Protein AF-A0A8I0FTI0-F1 (afdb_monomer)

InterPro domains:
  IPR046748 HipA-like kinase [PF20613] (3-117)

pLDDT: mean 91.82, std 10.04, range [38.62, 98.62]

Nearest PDB structures (foldseek):
  3tpe-assembly1_A  TM=5.153E-01  e=1.742E-03  Escherichia coli
  8ts8-assembly1_A  TM=5.200E-01  e=3.937E-02  Homo sapiens
  8bfu-assembly1_A  TM=4.870E-01  e=1.276E-01  Homo sapiens
  4hvb-assembly1_A  TM=4.477E-01  e=8.475E-02  Homo sapiens
  1e7u-assembly1_A  TM=4.702E-01  e=8.053E-02  Sus scrofa

Structure (mmCIF, N/CA/C/O backbone):
data_AF-A0A8I0FTI0-F1
#
_entry.id   AF-A0A8I0FTI0-F1
#
loop_
_atom_site.group_PDB
_atom_site.id
_atom_site.type_symbol
_atom_site.label_atom_id
_atom_site.label_alt_id
_atom_site.label_comp_id
_atom_site.label_asym_id
_atom_site.label_entity_id
_atom_site.label_seq_id
_atom_site.pdbx_PDB_ins_code
_atom_site.Cartn_x
_atom_site.Cartn_y
_atom_site.Cartn_z
_atom_site.occupancy
_atom_site.B_iso_or_equiv
_atom_site.auth_seq_id
_atom_site.auth_comp_id
_atom_site.auth_asym_id
_atom_site.auth_atom_id
_atom_site.pdbx_PDB_model_num
ATOM 1 N N . MET A 1 1 ? -1.930 -21.850 5.559 1.00 73.94 1 MET A N 1
ATOM 2 C CA . MET A 1 1 ? -2.671 -20.613 5.880 1.00 73.94 1 MET A CA 1
ATOM 3 C C . MET A 1 1 ? -1.830 -19.846 6.872 1.00 73.94 1 MET A C 1
ATOM 5 O O . MET A 1 1 ? -1.489 -20.417 7.904 1.00 73.94 1 MET A O 1
ATOM 9 N N . LEU A 1 2 ? -1.512 -18.589 6.575 1.00 79.81 2 LEU A N 1
ATOM 10 C CA . LEU A 1 2 ? -0.712 -17.756 7.469 1.00 79.81 2 LEU A CA 1
ATOM 11 C C . LEU A 1 2 ? -1.629 -17.032 8.454 1.00 79.81 2 LEU A C 1
ATOM 13 O O . LEU A 1 2 ? -2.720 -16.589 8.090 1.00 79.81 2 LEU A O 1
ATOM 17 N N . VAL A 1 3 ? -1.197 -16.947 9.711 1.00 83.31 3 VAL A N 1
ATOM 18 C CA . VAL A 1 3 ? -1.968 -16.336 10.796 1.00 83.31 3 VAL A CA 1
ATOM 19 C C . VAL A 1 3 ? -1.081 -15.359 11.553 1.00 83.31 3 VAL A C 1
ATOM 21 O O . VAL A 1 3 ? -0.101 -15.775 12.166 1.00 83.31 3 VAL A O 1
ATOM 24 N N . LYS A 1 4 ? -1.464 -14.082 11.562 1.00 82.50 4 LYS A N 1
ATOM 25 C CA . LYS A 1 4 ? -0.879 -13.047 12.424 1.00 82.50 4 LYS A CA 1
ATOM 26 C C . LYS A 1 4 ? -1.842 -12.748 13.565 1.00 82.50 4 LYS A C 1
ATOM 28 O O . LYS A 1 4 ? -3.050 -12.686 13.336 1.00 82.50 4 LYS A O 1
ATOM 33 N N . ARG A 1 5 ? -1.344 -12.570 14.786 1.00 82.69 5 ARG A N 1
ATOM 34 C CA . ARG A 1 5 ? -2.169 -12.271 15.968 1.00 82.69 5 ARG A CA 1
ATOM 35 C C . ARG A 1 5 ? -1.862 -10.855 16.468 1.00 82.69 5 ARG A C 1
ATOM 37 O O . ARG A 1 5 ? -0.778 -10.337 16.251 1.00 82.69 5 ARG A O 1
ATOM 44 N N . ASP A 1 6 ? -2.813 -10.256 17.178 1.00 69.62 6 ASP A N 1
ATOM 45 C CA . ASP A 1 6 ? -2.729 -8.883 17.710 1.00 69.62 6 ASP A CA 1
ATOM 46 C C . ASP A 1 6 ? -1.661 -8.597 18.803 1.00 69.62 6 ASP A C 1
ATOM 48 O O . ASP A 1 6 ? -1.382 -7.417 19.011 1.00 69.62 6 ASP A O 1
ATOM 52 N N . PRO A 1 7 ? -1.050 -9.557 19.552 1.00 59.88 7 PRO A N 1
ATOM 53 C CA . PRO A 1 7 ? -0.164 -9.177 20.656 1.00 59.88 7 PRO A CA 1
ATOM 54 C C . PRO A 1 7 ? 1.167 -8.564 20.187 1.00 59.88 7 PRO A C 1
ATOM 56 O O . PRO A 1 7 ? 1.923 -8.087 21.029 1.00 59.88 7 PRO A O 1
ATOM 59 N N . ASP A 1 8 ? 1.419 -8.528 18.875 1.00 57.22 8 ASP A N 1
ATOM 60 C CA . ASP A 1 8 ? 2.671 -8.057 18.285 1.00 57.22 8 ASP A CA 1
ATOM 61 C C . ASP A 1 8 ? 2.612 -6.573 17.849 1.00 57.22 8 ASP A C 1
ATOM 63 O O . ASP A 1 8 ? 3.644 -5.904 17.814 1.00 57.22 8 ASP A O 1
ATOM 67 N N . SER A 1 9 ? 1.420 -6.014 17.570 1.00 63.62 9 SER A N 1
ATOM 68 C CA . SER A 1 9 ? 1.223 -4.595 17.209 1.00 63.62 9 SER A CA 1
ATOM 69 C C . SER A 1 9 ? -0.260 -4.233 17.053 1.00 63.62 9 SER A C 1
ATOM 71 O O . SER A 1 9 ? -0.977 -4.822 16.244 1.00 63.62 9 SER A O 1
ATOM 73 N N . ALA A 1 10 ? -0.698 -3.180 17.752 1.00 70.56 10 ALA A N 1
ATOM 74 C CA . ALA A 1 10 ? -2.101 -2.756 17.812 1.00 70.56 10 ALA A CA 1
ATOM 75 C C . ALA A 1 10 ? -2.708 -2.313 16.464 1.00 70.56 10 ALA A C 1
ATOM 77 O O . ALA A 1 10 ? -3.932 -2.189 16.368 1.00 70.56 10 ALA A O 1
ATOM 78 N N . CYS A 1 11 ? -1.884 -2.045 15.442 1.00 87.00 11 CYS A N 1
ATOM 79 C CA . CYS A 1 11 ? -2.359 -1.607 14.127 1.00 87.00 11 CYS A CA 1
ATOM 80 C C . CYS A 1 11 ? -2.084 -2.604 12.992 1.00 87.00 11 CYS A C 1
ATOM 82 O O . CYS A 1 11 ? -2.580 -2.401 11.886 1.00 87.00 11 CYS A O 1
ATOM 84 N N . THR A 1 12 ? -1.384 -3.715 13.241 1.00 90.38 12 THR A N 1
ATOM 85 C CA . THR A 1 12 ? -1.035 -4.667 12.172 1.00 90.38 12 THR A CA 1
ATOM 86 C C . THR A 1 12 ? -2.274 -5.213 11.468 1.00 90.38 12 THR A C 1
ATOM 88 O O . THR A 1 12 ? -2.370 -5.159 10.247 1.00 90.38 12 THR A O 1
ATOM 91 N N . ILE A 1 13 ? -3.281 -5.666 12.220 1.00 93.06 13 ILE A N 1
ATOM 92 C CA . ILE A 1 13 ? -4.475 -6.291 11.628 1.00 93.06 13 ILE A CA 1
ATOM 93 C C . ILE A 1 13 ? -5.299 -5.286 10.814 1.00 93.06 13 ILE A C 1
ATOM 95 O O . ILE A 1 13 ? -5.829 -5.634 9.761 1.00 93.06 13 ILE A O 1
ATOM 99 N N . VAL A 1 14 ? -5.424 -4.042 11.283 1.00 94.44 14 VAL A N 1
ATOM 100 C CA . VAL A 1 14 ? -6.162 -2.998 10.554 1.00 94.44 14 VAL A CA 1
ATOM 101 C C . VAL A 1 14 ? -5.411 -2.562 9.296 1.00 94.44 14 VAL A C 1
ATOM 103 O O . VAL A 1 14 ? -6.053 -2.391 8.259 1.00 94.44 14 VAL A O 1
ATOM 106 N N . ASN A 1 15 ? -4.080 -2.464 9.354 1.00 95.31 15 ASN A N 1
ATOM 107 C CA . ASN A 1 15 ? -3.245 -2.141 8.199 1.00 95.31 15 ASN A CA 1
ATOM 108 C C . ASN A 1 15 ? -3.354 -3.231 7.125 1.00 95.31 15 ASN A C 1
ATOM 110 O O . ASN A 1 15 ? -3.694 -2.921 5.983 1.00 95.31 15 ASN A O 1
ATOM 114 N N . GLU A 1 16 ? -3.176 -4.501 7.505 1.00 95.50 16 GLU A N 1
ATOM 115 C CA . GLU A 1 16 ? -3.331 -5.656 6.609 1.00 95.50 16 GLU A CA 1
ATOM 116 C C . GLU A 1 16 ? -4.718 -5.693 5.973 1.00 95.50 16 GLU A C 1
ATOM 118 O O . GLU A 1 16 ? -4.860 -5.811 4.756 1.00 95.50 16 GLU A O 1
ATOM 123 N N . PHE A 1 17 ? -5.758 -5.522 6.792 1.00 96.56 17 PHE A N 1
ATOM 124 C CA . PHE A 1 17 ? -7.134 -5.572 6.328 1.00 96.56 17 PHE A CA 1
ATOM 125 C C . PHE A 1 17 ? -7.439 -4.476 5.302 1.00 96.56 17 PHE A C 1
ATOM 127 O O . PHE A 1 17 ? -7.952 -4.768 4.220 1.00 96.56 17 PHE A O 1
ATOM 134 N N . ILE A 1 18 ? -7.126 -3.215 5.621 1.00 97.62 18 ILE A N 1
ATOM 135 C CA . ILE A 1 18 ? -7.412 -2.084 4.730 1.00 97.62 18 ILE A CA 1
ATOM 136 C C . ILE A 1 18 ? -6.575 -2.202 3.455 1.00 97.62 18 ILE A C 1
ATOM 138 O O . ILE A 1 18 ? -7.128 -2.114 2.358 1.00 97.62 18 ILE A O 1
ATOM 142 N N . CYS A 1 19 ? -5.270 -2.454 3.576 1.00 97.69 19 CYS A N 1
ATOM 143 C CA . CYS A 1 19 ? -4.380 -2.523 2.421 1.00 97.69 19 CYS A CA 1
ATOM 144 C C . CYS A 1 19 ? -4.742 -3.682 1.492 1.00 97.69 19 CYS A C 1
ATOM 146 O O . CYS A 1 19 ? -4.817 -3.471 0.285 1.00 97.69 19 CYS A O 1
ATOM 148 N N . ALA A 1 20 ? -5.081 -4.861 2.021 1.00 97.75 20 ALA A N 1
ATOM 149 C CA . ALA A 1 20 ? -5.521 -5.980 1.192 1.00 97.75 20 ALA A CA 1
ATOM 150 C C . ALA A 1 20 ? -6.786 -5.639 0.385 1.00 97.75 20 ALA A C 1
ATOM 152 O O . ALA A 1 20 ? -6.859 -5.935 -0.807 1.00 97.75 20 ALA A O 1
ATOM 153 N N . ARG A 1 21 ? -7.784 -4.980 0.996 1.00 98.31 21 ARG A N 1
ATOM 154 C CA . ARG A 1 21 ? -9.016 -4.575 0.290 1.00 98.31 21 ARG A CA 1
ATOM 155 C C . ARG A 1 21 ? -8.738 -3.542 -0.802 1.00 98.31 21 ARG A C 1
ATOM 157 O O . ARG A 1 21 ? -9.282 -3.665 -1.899 1.00 98.31 21 ARG A O 1
ATOM 164 N N . LEU A 1 22 ? -7.885 -2.556 -0.526 1.00 98.50 22 LEU A N 1
ATOM 165 C CA . LEU A 1 22 ? -7.524 -1.519 -1.497 1.00 98.50 22 LEU A CA 1
ATOM 166 C C . LEU A 1 22 ? -6.671 -2.071 -2.645 1.00 98.50 22 LEU A C 1
ATOM 168 O O . LEU A 1 22 ? -6.940 -1.751 -3.800 1.00 98.50 22 LEU A O 1
ATOM 172 N N . ALA A 1 23 ? -5.693 -2.928 -2.348 1.00 98.31 23 ALA A N 1
ATOM 173 C CA . ALA A 1 23 ? -4.861 -3.591 -3.348 1.00 98.31 23 ALA A CA 1
ATOM 174 C C . ALA A 1 23 ? -5.713 -4.439 -4.304 1.00 98.31 23 ALA A C 1
ATOM 176 O O . ALA A 1 23 ? -5.641 -4.249 -5.518 1.00 98.31 23 ALA A O 1
ATOM 177 N N . ILE A 1 24 ? -6.607 -5.280 -3.765 1.00 97.69 24 ILE A N 1
ATOM 178 C CA . ILE A 1 24 ? -7.563 -6.062 -4.566 1.00 97.69 24 ILE A CA 1
ATOM 179 C C . ILE A 1 24 ? -8.441 -5.139 -5.418 1.00 97.69 24 ILE A C 1
ATOM 181 O O . ILE A 1 24 ? -8.625 -5.390 -6.608 1.00 97.69 24 ILE A O 1
ATOM 185 N N . GLY A 1 25 ? -8.957 -4.052 -4.837 1.00 97.31 25 GLY A N 1
ATOM 186 C CA . GLY A 1 25 ? -9.783 -3.074 -5.548 1.00 97.31 25 GLY A CA 1
ATOM 187 C C . GLY A 1 25 ? -9.065 -2.373 -6.708 1.00 97.31 25 GLY A C 1
ATOM 188 O O . GLY A 1 25 ? -9.694 -2.043 -7.713 1.00 97.31 25 GLY A O 1
ATOM 189 N N . LEU A 1 26 ? -7.747 -2.198 -6.603 1.00 97.81 26 LEU A N 1
ATOM 190 C CA . LEU A 1 26 ? -6.887 -1.672 -7.665 1.00 97.81 26 LEU A CA 1
ATOM 191 C C . LEU A 1 26 ? -6.421 -2.737 -8.674 1.00 97.81 26 LEU A C 1
ATOM 193 O O . LEU A 1 26 ? -5.810 -2.390 -9.689 1.00 97.81 26 LEU A O 1
ATOM 197 N N . GLY A 1 27 ? -6.697 -4.016 -8.407 1.00 97.44 27 GLY A N 1
ATOM 198 C CA . GLY A 1 27 ? -6.220 -5.148 -9.198 1.00 97.44 27 GLY A CA 1
ATOM 199 C C . GLY A 1 27 ? -4.746 -5.490 -8.968 1.00 97.44 27 GLY A C 1
ATOM 200 O O . GLY A 1 27 ? -4.134 -6.098 -9.842 1.00 97.44 27 GLY A O 1
ATOM 201 N N . LEU A 1 28 ? -4.161 -5.076 -7.839 1.00 98.12 28 LEU A N 1
ATOM 202 C CA . LEU A 1 28 ? -2.806 -5.461 -7.446 1.00 98.12 28 LEU A CA 1
ATOM 203 C C . LEU A 1 28 ? -2.825 -6.877 -6.842 1.00 98.12 28 LEU A C 1
ATOM 205 O O . LEU A 1 28 ? -3.636 -7.122 -5.941 1.00 98.12 28 LEU A O 1
ATOM 209 N N . PRO A 1 29 ? -1.954 -7.807 -7.283 1.00 97.06 29 PRO A N 1
ATOM 210 C CA . PRO A 1 29 ? -1.908 -9.147 -6.711 1.00 97.06 29 PRO A CA 1
ATOM 211 C C . PRO A 1 29 ? -1.457 -9.126 -5.244 1.00 97.06 29 PRO A C 1
ATOM 213 O O . PRO A 1 29 ? -0.322 -8.775 -4.918 1.00 97.06 29 PRO A O 1
ATOM 216 N N . VAL A 1 30 ? -2.364 -9.532 -4.357 1.00 97.31 30 VAL A N 1
ATOM 217 C CA . VAL A 1 30 ? -2.120 -9.764 -2.928 1.00 97.31 30 VAL A CA 1
ATOM 218 C C . VAL A 1 30 ? -2.881 -11.018 -2.499 1.00 97.31 30 VAL A C 1
ATOM 220 O O . VAL A 1 30 ? -3.978 -11.267 -3.016 1.00 97.31 30 VAL A O 1
ATOM 223 N N . PRO A 1 31 ? -2.352 -11.841 -1.578 1.00 95.06 31 PRO A N 1
ATOM 224 C CA . PRO A 1 31 ? -3.088 -12.995 -1.094 1.00 95.06 31 PRO A CA 1
ATOM 225 C C . PRO A 1 31 ? -4.396 -12.568 -0.436 1.00 95.06 31 PRO A C 1
ATOM 227 O O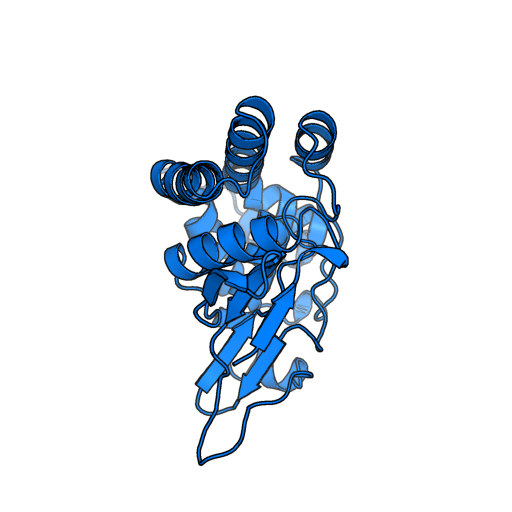 . PRO A 1 31 ? -4.450 -11.606 0.333 1.00 95.06 31 PRO A O 1
ATOM 230 N N . MET A 1 32 ? -5.464 -13.312 -0.716 1.00 93.44 32 MET A N 1
ATOM 231 C CA . MET A 1 32 ? -6.733 -13.082 -0.039 1.00 93.44 32 MET A CA 1
ATOM 232 C C . MET A 1 32 ? -6.570 -13.339 1.455 1.00 93.44 32 MET A C 1
ATOM 234 O O . MET A 1 32 ? -6.003 -14.352 1.862 1.00 93.44 32 MET A O 1
ATOM 238 N N . GLY A 1 33 ? -7.121 -12.447 2.265 1.00 95.12 33 GLY A N 1
ATOM 239 C CA . GLY A 1 33 ? -7.164 -12.621 3.705 1.00 95.12 33 GLY A CA 1
ATOM 240 C C . GLY A 1 33 ? -8.338 -11.905 4.347 1.00 95.12 33 GLY A C 1
ATOM 241 O O . GLY A 1 33 ? -9.024 -11.077 3.724 1.00 95.12 33 GLY A O 1
ATOM 242 N N . ASP A 1 34 ? -8.588 -12.264 5.600 1.00 96.75 34 ASP A N 1
ATOM 243 C CA . ASP A 1 34 ? -9.610 -11.642 6.421 1.00 96.75 34 ASP A CA 1
ATOM 244 C C . ASP A 1 34 ? -9.194 -11.543 7.895 1.00 96.75 34 ASP A C 1
ATOM 246 O O . ASP A 1 34 ? -8.336 -12.281 8.383 1.00 96.75 34 ASP A O 1
ATOM 250 N N . ALA A 1 35 ? -9.821 -10.606 8.603 1.00 95.12 35 ALA A N 1
ATOM 251 C CA . ALA A 1 35 ? -9.635 -10.392 10.029 1.00 95.12 35 ALA A CA 1
ATOM 252 C C . ALA A 1 35 ? -10.773 -11.038 10.831 1.00 95.12 35 ALA A C 1
ATOM 254 O O . ALA A 1 35 ? -11.953 -10.908 10.486 1.00 95.12 35 ALA A O 1
ATOM 255 N N . GLY A 1 36 ? -10.422 -11.687 11.940 1.00 92.00 36 GLY A N 1
ATOM 256 C CA . GLY A 1 36 ? -11.364 -12.363 12.827 1.00 92.00 36 GLY A CA 1
ATOM 257 C C . GLY A 1 36 ? -10.819 -12.559 14.239 1.00 92.00 36 GLY A C 1
ATOM 258 O O . GLY A 1 36 ? -9.850 -11.920 14.642 1.00 92.00 36 GLY A O 1
ATOM 259 N N . MET A 1 37 ? -11.462 -13.448 14.996 1.00 91.62 37 MET A N 1
ATOM 260 C CA . MET A 1 37 ? -11.021 -13.853 16.332 1.00 91.62 37 MET A CA 1
ATOM 261 C C . MET A 1 37 ? -10.491 -15.287 16.285 1.00 91.62 37 MET A C 1
ATOM 263 O O . MET A 1 37 ? -11.186 -16.180 15.804 1.00 91.62 37 MET A O 1
ATOM 267 N N . LEU A 1 38 ? -9.299 -15.511 16.832 1.00 89.25 38 LEU A N 1
ATOM 268 C CA . LEU A 1 38 ? -8.698 -16.826 17.036 1.00 89.25 38 LEU A CA 1
ATOM 269 C C . LEU A 1 38 ? -8.214 -16.916 18.485 1.00 89.25 38 LEU A C 1
ATOM 271 O O . LEU A 1 38 ? -7.454 -16.065 18.935 1.00 89.25 38 LEU A O 1
ATOM 275 N N . ASP A 1 39 ? -8.679 -17.919 19.229 1.00 91.19 39 ASP A N 1
ATOM 276 C CA . ASP A 1 39 ? -8.343 -18.108 20.650 1.00 91.19 39 ASP A CA 1
ATOM 277 C C . ASP A 1 39 ? -8.591 -16.854 21.520 1.00 91.19 39 ASP A C 1
ATOM 279 O O . ASP A 1 39 ? -7.818 -16.538 22.420 1.00 91.19 39 ASP A O 1
ATOM 283 N N . ASN A 1 40 ? -9.680 -16.122 21.248 1.00 88.62 40 ASN A N 1
ATOM 284 C CA . ASN A 1 40 ? -10.036 -14.840 21.886 1.00 88.62 40 ASN A CA 1
ATOM 285 C C . ASN A 1 40 ? -9.064 -13.675 21.627 1.00 88.62 40 ASN A C 1
ATOM 287 O O . ASN A 1 40 ? -9.183 -12.630 22.265 1.00 88.62 40 ASN A O 1
ATOM 291 N N . VAL A 1 41 ? -8.163 -13.808 20.657 1.00 89.19 41 VAL A N 1
ATOM 292 C CA . VAL A 1 41 ? -7.281 -12.735 20.189 1.00 89.19 41 VAL A CA 1
ATOM 293 C C . VAL A 1 41 ? -7.680 -12.358 18.767 1.00 89.19 41 VAL A C 1
A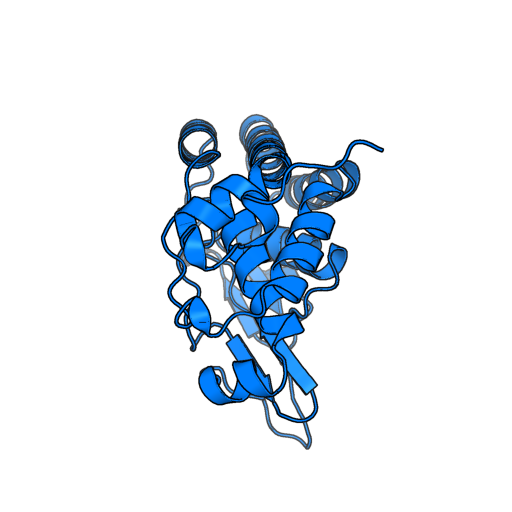TOM 295 O O . VAL A 1 41 ? -8.115 -13.215 17.995 1.00 89.19 41 VAL A O 1
ATOM 298 N N . ARG A 1 42 ? -7.575 -11.076 18.400 1.00 90.12 42 ARG A N 1
ATOM 299 C CA . ARG A 1 42 ? -7.777 -10.697 16.999 1.00 90.12 42 ARG A CA 1
ATOM 300 C C . ARG A 1 42 ? -6.667 -11.316 16.159 1.00 90.12 42 ARG A C 1
ATOM 302 O O . ARG A 1 42 ? -5.512 -11.370 16.582 1.00 90.12 42 ARG A O 1
ATOM 309 N N . ALA A 1 43 ? -7.023 -11.783 14.976 1.00 92.81 43 ALA A N 1
ATOM 310 C CA . ALA A 1 43 ? -6.071 -12.353 14.047 1.00 92.81 43 ALA A CA 1
ATOM 311 C C . ALA A 1 43 ? -6.370 -11.912 12.619 1.00 92.81 43 ALA A C 1
ATOM 313 O O . ALA A 1 43 ? -7.532 -11.774 12.230 1.00 92.81 43 ALA A O 1
ATOM 314 N N . TRP A 1 44 ? -5.305 -11.734 11.848 1.00 94.12 44 TRP A N 1
ATOM 315 C CA . TRP A 1 44 ? -5.347 -11.704 10.396 1.00 94.12 44 TRP A CA 1
ATOM 316 C C . TRP A 1 44 ? -5.018 -13.096 9.873 1.00 94.12 44 TRP A C 1
ATOM 318 O O . TRP A 1 44 ? -4.064 -13.732 10.325 1.00 94.12 44 TRP A O 1
ATOM 328 N N . VAL A 1 45 ? -5.821 -13.570 8.930 1.00 94.06 45 VAL A N 1
ATOM 329 C CA . VAL A 1 45 ? -5.665 -14.873 8.299 1.00 94.06 45 VAL A CA 1
ATOM 330 C C . VAL A 1 45 ? -5.564 -14.665 6.800 1.00 94.06 45 VAL A C 1
ATOM 332 O O . VAL A 1 45 ? -6.465 -14.071 6.213 1.00 94.06 45 VAL A O 1
ATOM 335 N N . SER A 1 46 ? -4.513 -15.182 6.170 1.00 94.50 46 SER A N 1
ATOM 336 C CA . SER A 1 46 ? -4.334 -15.104 4.720 1.00 94.50 46 SER A CA 1
ATOM 337 C C . SER A 1 46 ? -4.120 -16.469 4.070 1.00 94.50 46 SER A C 1
ATOM 339 O O . SER A 1 46 ? -3.626 -17.435 4.669 1.00 94.50 46 SER A O 1
ATOM 341 N N . ALA A 1 47 ? -4.535 -16.546 2.808 1.00 93.12 47 ALA A N 1
ATOM 342 C CA . ALA A 1 47 ? -4.239 -17.657 1.926 1.00 93.12 47 ALA A CA 1
ATOM 343 C C . ALA A 1 47 ? -2.728 -17.743 1.676 1.00 93.12 47 ALA A C 1
ATOM 345 O O . ALA A 1 47 ? -2.055 -16.732 1.490 1.00 93.12 47 ALA A O 1
ATOM 346 N N . GLU A 1 48 ? -2.212 -18.967 1.637 1.00 92.00 48 GLU A N 1
ATOM 347 C CA . GLU A 1 48 ? -0.875 -19.231 1.106 1.00 92.00 48 GLU A CA 1
ATOM 348 C C . GLU A 1 48 ? -0.965 -19.399 -0.405 1.00 92.00 48 GLU A C 1
ATOM 350 O O . GLU A 1 48 ? -1.927 -19.979 -0.915 1.00 92.00 48 GLU A O 1
ATOM 355 N N . ILE A 1 49 ? 0.054 -18.921 -1.113 1.00 90.69 49 ILE A N 1
ATOM 356 C CA . ILE A 1 49 ? 0.187 -19.164 -2.545 1.00 90.69 49 ILE A CA 1
ATOM 357 C C . ILE A 1 49 ? 1.071 -20.397 -2.726 1.00 90.69 49 ILE A C 1
ATOM 359 O O . ILE A 1 49 ? 2.197 -20.449 -2.231 1.00 90.69 49 ILE A O 1
ATOM 363 N N . ALA A 1 50 ? 0.548 -21.403 -3.422 1.00 91.88 50 ALA A N 1
ATOM 364 C CA . ALA A 1 50 ? 1.236 -22.660 -3.671 1.00 91.88 50 ALA A CA 1
ATOM 365 C C . ALA A 1 50 ? 1.031 -23.119 -5.119 1.00 91.88 50 ALA A C 1
ATOM 367 O O . ALA A 1 50 ? -0.019 -22.867 -5.715 1.00 91.88 50 ALA A O 1
ATOM 368 N N . LEU A 1 51 ? 2.021 -23.823 -5.663 1.00 90.50 51 LEU A N 1
ATOM 369 C CA . LEU A 1 51 ? 1.972 -24.468 -6.974 1.00 90.50 51 LEU A CA 1
ATOM 370 C C . LEU A 1 51 ? 2.609 -25.851 -6.888 1.00 90.50 51 LEU A C 1
ATOM 372 O O . LEU A 1 51 ? 3.618 -26.024 -6.211 1.00 90.50 51 LEU A O 1
ATOM 376 N N . ASP A 1 52 ? 2.007 -26.838 -7.552 1.00 90.06 52 ASP A N 1
ATOM 377 C CA . ASP A 1 52 ? 2.520 -28.215 -7.626 1.00 90.06 52 ASP A CA 1
ATOM 378 C C . ASP A 1 52 ? 2.836 -28.846 -6.255 1.00 90.06 52 ASP A C 1
ATOM 380 O O . ASP A 1 52 ? 3.742 -29.662 -6.101 1.00 90.06 52 ASP A O 1
ATOM 384 N N . GLY A 1 53 ? 2.062 -28.465 -5.232 1.00 85.94 53 GLY A N 1
ATOM 385 C CA . GLY A 1 53 ? 2.221 -28.946 -3.858 1.00 85.94 53 GLY A CA 1
ATOM 386 C C . GLY A 1 53 ? 3.302 -28.230 -3.038 1.00 85.94 53 GLY A C 1
ATOM 387 O O . GLY A 1 53 ? 3.465 -28.563 -1.867 1.00 85.94 53 GLY A O 1
ATOM 388 N N . GLY A 1 54 ? 4.006 -27.246 -3.608 1.00 88.81 54 GLY A N 1
ATOM 389 C CA . GLY A 1 54 ? 4.973 -26.399 -2.909 1.00 88.81 54 GLY A CA 1
ATOM 390 C C . GLY A 1 54 ? 4.417 -25.007 -2.608 1.00 88.81 54 GLY A C 1
ATOM 391 O O . GLY A 1 54 ? 3.836 -24.366 -3.482 1.00 88.81 54 GLY A O 1
ATOM 392 N N . VAL A 1 55 ? 4.611 -24.526 -1.378 1.00 89.69 55 VAL A N 1
ATOM 393 C CA . VAL A 1 55 ? 4.349 -23.123 -1.016 1.00 89.69 55 VAL A CA 1
ATOM 394 C C . VAL A 1 55 ? 5.438 -22.256 -1.639 1.00 89.69 55 VAL A C 1
ATOM 396 O O . VAL A 1 55 ? 6.619 -22.595 -1.552 1.00 89.69 55 VAL A O 1
ATOM 399 N N . ILE A 1 56 ? 5.049 -21.152 -2.272 1.00 88.75 56 ILE A N 1
ATOM 400 C CA . ILE A 1 56 ? 6.01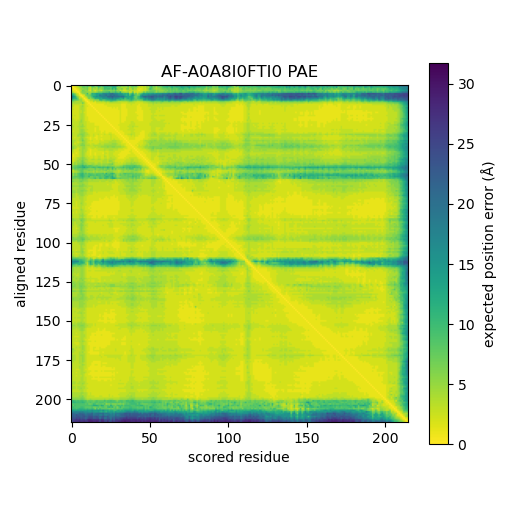3 -20.176 -2.781 1.00 88.75 56 ILE A CA 1
ATOM 401 C C . ILE A 1 56 ? 6.621 -19.466 -1.572 1.00 88.75 56 ILE A C 1
ATOM 403 O O . ILE A 1 56 ? 5.866 -18.890 -0.782 1.00 88.75 56 ILE A O 1
ATOM 407 N N . PRO A 1 57 ? 7.949 -19.526 -1.388 1.00 85.69 57 PRO A N 1
ATOM 408 C CA . PRO A 1 57 ? 8.570 -18.904 -0.238 1.00 85.69 57 PRO A CA 1
ATOM 409 C C . PRO A 1 57 ? 8.524 -17.370 -0.365 1.00 85.69 57 PRO A C 1
ATOM 411 O O . PRO A 1 57 ? 8.533 -16.849 -1.487 1.00 85.69 57 PRO A O 1
ATOM 414 N N . PRO A 1 58 ? 8.490 -16.649 0.769 1.00 79.12 58 PRO A N 1
ATOM 415 C CA . PRO A 1 58 ? 8.977 -15.269 0.801 1.00 79.12 58 PRO A CA 1
ATOM 416 C C . PRO A 1 58 ? 10.460 -15.235 0.400 1.00 79.12 58 PRO A C 1
ATOM 418 O O . PRO A 1 58 ? 11.102 -16.285 0.437 1.00 79.12 58 PRO A O 1
ATOM 421 N N . ASP A 1 59 ? 10.990 -14.057 0.055 1.00 82.50 59 ASP A N 1
ATOM 422 C CA . ASP A 1 59 ? 12.344 -13.847 -0.502 1.00 82.50 59 ASP A CA 1
ATOM 423 C C . ASP A 1 59 ? 12.394 -14.008 -2.033 1.00 82.50 59 ASP A C 1
ATOM 425 O O . ASP A 1 59 ? 13.038 -14.889 -2.613 1.00 82.50 59 ASP A O 1
ATOM 429 N N . ALA 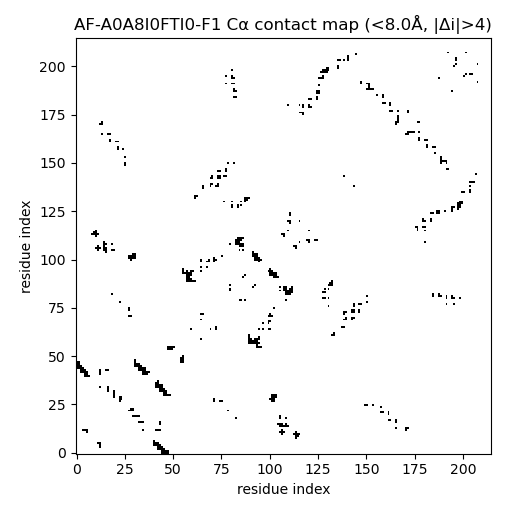A 1 60 ? 11.605 -13.175 -2.713 1.00 83.81 60 ALA A N 1
ATOM 430 C CA . ALA A 1 60 ? 11.586 -13.130 -4.166 1.00 83.81 60 ALA A CA 1
ATOM 431 C C . ALA A 1 60 ? 12.913 -12.588 -4.723 1.00 83.81 60 ALA A C 1
ATOM 433 O O . ALA A 1 60 ? 13.372 -11.530 -4.315 1.00 83.81 60 ALA A O 1
ATOM 434 N N . ASP A 1 61 ? 13.460 -13.238 -5.756 1.00 92.00 61 ASP A N 1
ATOM 435 C CA . ASP A 1 61 ? 14.516 -12.657 -6.599 1.00 92.00 61 ASP A CA 1
ATOM 436 C C . ASP A 1 61 ? 13.943 -11.437 -7.342 1.00 92.00 61 ASP A C 1
ATOM 438 O O . ASP A 1 61 ? 13.300 -11.571 -8.394 1.00 92.00 61 ASP A O 1
ATOM 442 N N . ILE A 1 62 ? 14.112 -10.250 -6.752 1.00 94.25 62 ILE A N 1
ATOM 443 C CA . ILE A 1 62 ? 13.477 -9.017 -7.224 1.00 94.25 62 ILE A CA 1
ATOM 444 C C . ILE A 1 62 ? 14.005 -8.594 -8.591 1.00 94.25 62 ILE A C 1
ATOM 446 O O . ILE A 1 62 ? 13.230 -8.110 -9.413 1.00 94.25 62 ILE A O 1
ATOM 450 N N . GLU A 1 63 ? 15.280 -8.832 -8.893 1.00 94.25 63 GLU A N 1
ATOM 451 C CA . GLU A 1 63 ? 15.849 -8.540 -10.213 1.00 94.25 63 GLU A CA 1
ATOM 452 C C . GLU A 1 63 ? 15.178 -9.398 -11.294 1.00 94.25 63 GLU A C 1
ATOM 454 O O . GLU A 1 63 ? 14.754 -8.900 -12.346 1.00 94.25 63 GLU A O 1
ATOM 459 N N . ARG A 1 64 ? 14.989 -10.693 -11.021 1.00 94.12 64 ARG A N 1
ATOM 460 C CA . ARG A 1 64 ? 14.248 -11.577 -11.925 1.00 94.12 64 ARG A CA 1
ATOM 461 C C . ARG A 1 64 ? 12.776 -11.179 -12.033 1.00 94.12 64 ARG A C 1
ATOM 463 O O . ARG A 1 64 ? 12.223 -11.198 -13.138 1.00 94.12 64 ARG A O 1
ATOM 470 N N . ALA A 1 65 ? 12.143 -10.819 -10.920 1.00 93.25 65 ALA A N 1
ATOM 471 C CA . ALA A 1 65 ? 10.756 -10.371 -10.893 1.00 93.25 65 ALA A CA 1
ATOM 472 C C . ALA A 1 65 ? 10.554 -9.070 -11.682 1.00 93.25 65 ALA A C 1
ATOM 474 O O . ALA A 1 65 ? 9.603 -8.979 -12.454 1.00 93.25 65 ALA A O 1
ATOM 475 N N . ALA A 1 66 ? 11.468 -8.103 -11.564 1.00 94.06 66 ALA A N 1
ATOM 476 C CA . ALA A 1 66 ? 11.440 -6.847 -12.308 1.00 94.06 66 ALA A CA 1
ATOM 477 C C . ALA A 1 66 ? 11.464 -7.081 -13.822 1.00 94.06 66 ALA A C 1
ATOM 479 O O . ALA A 1 66 ? 10.766 -6.399 -14.569 1.00 94.06 66 ALA A O 1
ATOM 480 N N . HIS A 1 67 ? 12.218 -8.084 -14.280 1.00 94.56 67 HIS A N 1
ATOM 481 C CA . HIS A 1 67 ? 12.245 -8.452 -15.692 1.00 94.56 67 HIS A CA 1
ATOM 482 C C . HIS A 1 67 ? 10.967 -9.172 -16.147 1.00 94.56 67 HIS A C 1
ATOM 484 O O . HIS A 1 67 ? 10.454 -8.905 -17.232 1.00 94.56 67 HIS A O 1
ATOM 490 N N . ALA A 1 68 ? 10.458 -10.103 -15.338 1.00 95.12 68 ALA A N 1
ATOM 491 C CA . ALA A 1 68 ? 9.344 -10.967 -15.727 1.00 95.12 68 ALA A CA 1
ATOM 492 C C . ALA A 1 68 ? 7.956 -10.337 -15.517 1.00 95.12 68 ALA A C 1
ATOM 494 O O . ALA A 1 68 ? 7.021 -10.663 -16.246 1.00 95.12 68 ALA A O 1
ATOM 495 N N . ALA A 1 69 ? 7.818 -9.461 -14.522 1.00 96.12 69 ALA A N 1
ATOM 496 C CA . ALA A 1 69 ? 6.566 -8.837 -14.099 1.00 96.12 69 ALA A CA 1
ATOM 497 C C . ALA A 1 69 ? 6.744 -7.326 -13.807 1.00 96.12 69 ALA A C 1
ATOM 499 O O . ALA A 1 69 ? 6.372 -6.853 -12.729 1.00 96.12 69 ALA A O 1
ATOM 500 N N . PRO A 1 70 ? 7.276 -6.527 -14.758 1.00 96.31 70 PRO A N 1
ATOM 501 C CA . PRO A 1 70 ? 7.565 -5.105 -14.534 1.00 96.31 70 PRO A CA 1
ATOM 502 C C . PRO A 1 70 ? 6.314 -4.289 -14.181 1.00 96.31 70 PRO A C 1
ATOM 504 O O . PRO A 1 70 ? 6.382 -3.334 -13.408 1.00 96.31 70 PRO A O 1
ATOM 507 N N . GLY A 1 71 ? 5.155 -4.676 -14.728 1.00 97.62 71 GLY A N 1
ATOM 508 C CA . GLY A 1 71 ? 3.875 -4.032 -14.439 1.00 97.62 71 GLY A CA 1
ATOM 509 C C . GLY A 1 71 ? 3.419 -4.225 -12.994 1.00 97.62 71 GLY A C 1
ATOM 510 O O . GLY A 1 71 ? 2.964 -3.263 -12.375 1.00 97.62 71 GLY A O 1
ATOM 511 N N . ASP A 1 72 ? 3.573 -5.431 -12.445 1.00 97.56 72 ASP A N 1
ATOM 512 C CA . ASP A 1 72 ? 3.198 -5.724 -11.059 1.00 97.56 72 ASP A CA 1
ATOM 513 C C . ASP A 1 72 ? 4.160 -5.040 -10.089 1.00 97.56 72 ASP A C 1
ATOM 515 O O . ASP A 1 72 ? 3.714 -4.425 -9.125 1.00 97.56 72 ASP A O 1
ATOM 519 N N . LEU A 1 73 ? 5.465 -5.045 -10.384 1.00 97.81 73 LEU A N 1
ATOM 520 C CA . LEU A 1 73 ? 6.463 -4.364 -9.557 1.00 97.81 73 LEU A CA 1
ATOM 521 C C . LEU A 1 73 ? 6.226 -2.847 -9.493 1.00 97.81 73 LEU A C 1
ATOM 523 O O . LEU A 1 73 ? 6.255 -2.260 -8.411 1.00 97.81 73 LEU A O 1
ATOM 527 N N . ALA A 1 74 ? 5.923 -2.214 -10.631 1.00 98.19 74 ALA A N 1
ATOM 528 C CA . ALA A 1 74 ? 5.508 -0.813 -10.657 1.00 98.19 74 ALA A CA 1
ATOM 529 C C . ALA A 1 74 ? 4.221 -0.588 -9.842 1.00 98.19 74 ALA A C 1
ATOM 531 O O . ALA A 1 74 ? 4.098 0.421 -9.150 1.00 98.19 74 ALA A O 1
ATOM 532 N N . GLY A 1 75 ? 3.283 -1.537 -9.884 1.00 98.44 75 GLY A N 1
ATOM 533 C CA . GLY A 1 75 ? 2.068 -1.508 -9.074 1.00 98.44 75 GLY A CA 1
ATOM 534 C C . GLY A 1 75 ? 2.347 -1.551 -7.577 1.00 98.44 75 GLY A C 1
ATOM 535 O O . GLY A 1 75 ? 1.798 -0.730 -6.845 1.00 98.44 75 GLY A O 1
ATOM 536 N N . ILE A 1 76 ? 3.236 -2.445 -7.139 1.00 98.44 76 ILE A N 1
ATOM 537 C CA . ILE A 1 76 ? 3.682 -2.546 -5.743 1.00 98.44 76 ILE A CA 1
ATOM 538 C C . ILE A 1 76 ? 4.329 -1.230 -5.305 1.00 98.44 76 ILE A C 1
ATOM 540 O O . ILE A 1 76 ? 3.927 -0.677 -4.288 1.00 98.44 76 ILE A O 1
ATOM 544 N N . CYS A 1 77 ? 5.247 -0.674 -6.104 1.00 98.50 77 CYS A N 1
ATOM 545 C CA . CYS A 1 77 ? 5.888 0.610 -5.810 1.00 98.50 77 CYS A CA 1
ATOM 546 C C . CYS A 1 77 ? 4.862 1.740 -5.618 1.00 98.50 77 CYS A C 1
ATOM 548 O O . CYS A 1 77 ? 4.857 2.415 -4.588 1.00 98.50 77 CYS A O 1
ATOM 550 N N . VAL A 1 78 ? 3.945 1.925 -6.577 1.00 98.62 78 VAL A N 1
ATOM 551 C CA . VAL A 1 78 ? 2.915 2.973 -6.480 1.00 98.62 78 VAL A CA 1
ATOM 552 C C . VAL A 1 78 ? 1.985 2.738 -5.296 1.00 98.62 78 VAL A C 1
ATOM 554 O O . VAL A 1 78 ? 1.597 3.698 -4.630 1.00 98.62 78 VAL A O 1
ATOM 557 N N . PHE A 1 79 ? 1.622 1.486 -5.024 1.00 98.62 79 PHE A N 1
ATOM 558 C CA . PHE A 1 79 ? 0.760 1.147 -3.903 1.00 98.62 79 PHE A CA 1
ATOM 559 C C . PHE A 1 79 ? 1.439 1.427 -2.562 1.00 98.62 79 PHE A C 1
ATOM 561 O O . PHE A 1 79 ? 0.845 2.116 -1.738 1.00 98.62 79 PHE A O 1
ATOM 568 N N . ASP A 1 80 ? 2.686 0.992 -2.370 1.00 98.44 80 ASP A N 1
ATOM 569 C CA . ASP A 1 80 ? 3.464 1.244 -1.154 1.00 98.44 80 ASP A CA 1
ATOM 570 C C . ASP A 1 80 ? 3.652 2.746 -0.918 1.00 98.44 80 ASP A C 1
ATOM 572 O O . ASP A 1 80 ? 3.416 3.231 0.190 1.00 98.44 80 ASP A O 1
ATOM 576 N N . VAL A 1 81 ? 3.976 3.513 -1.965 1.00 98.19 81 VAL A N 1
ATOM 577 C CA . VAL A 1 81 ? 4.030 4.977 -1.875 1.00 98.19 81 VAL A CA 1
ATOM 578 C C . VAL A 1 81 ? 2.658 5.540 -1.520 1.00 98.19 81 VAL A C 1
ATOM 580 O O . VAL A 1 81 ? 2.560 6.400 -0.652 1.00 98.19 81 VAL A O 1
ATOM 583 N N . TRP A 1 82 ? 1.569 5.066 -2.120 1.00 98.44 82 TRP A N 1
ATOM 584 C CA . TRP A 1 82 ? 0.234 5.575 -1.809 1.00 98.44 82 TRP A CA 1
ATOM 585 C C . TRP A 1 82 ? -0.175 5.314 -0.358 1.00 98.44 82 TRP A C 1
ATOM 587 O O . TRP A 1 82 ? -0.633 6.240 0.311 1.00 98.44 82 TRP A O 1
ATOM 597 N N . VAL A 1 83 ? 0.024 4.101 0.155 1.00 97.75 83 VAL A N 1
ATOM 598 C CA . VAL A 1 83 ? -0.354 3.750 1.532 1.00 97.75 83 VAL A CA 1
ATOM 599 C C . VAL A 1 83 ? 0.719 4.116 2.558 1.00 97.75 83 VAL A C 1
ATOM 601 O O . VAL A 1 83 ? 0.494 3.929 3.748 1.00 97.75 83 VAL A O 1
ATOM 604 N N . SER A 1 84 ? 1.856 4.673 2.127 1.00 97.12 84 SER A N 1
ATOM 605 C CA . SER A 1 84 ? 3.022 4.955 2.974 1.00 97.12 84 SER A CA 1
ATOM 606 C C . SER A 1 84 ? 3.510 3.707 3.715 1.00 97.12 84 SER A C 1
ATOM 608 O O . SER A 1 84 ? 3.583 3.700 4.944 1.00 97.12 84 SER A O 1
ATOM 610 N N . ASN A 1 85 ? 3.774 2.638 2.963 1.00 96.75 85 ASN A N 1
ATOM 611 C CA . ASN A 1 85 ? 4.396 1.425 3.479 1.00 96.75 85 ASN A CA 1
ATOM 612 C C . ASN A 1 85 ? 5.913 1.610 3.575 1.00 96.75 85 ASN A C 1
ATOM 614 O O . ASN A 1 85 ? 6.575 1.843 2.565 1.00 96.75 85 ASN A O 1
ATOM 618 N N . GLU A 1 86 ? 6.449 1.502 4.787 1.00 93.62 86 GLU A N 1
ATOM 619 C CA . GLU A 1 86 ? 7.869 1.747 5.072 1.00 93.62 86 GLU A CA 1
ATOM 620 C C . GLU A 1 86 ? 8.709 0.468 5.170 1.00 93.62 86 GLU A C 1
ATOM 622 O O . GLU A 1 86 ? 9.912 0.551 5.400 1.00 93.62 86 GLU A O 1
ATOM 627 N N . ASP A 1 87 ? 8.097 -0.706 4.997 1.00 94.31 87 ASP A N 1
ATOM 628 C CA . ASP A 1 87 ? 8.747 -2.003 5.239 1.00 94.31 87 ASP A CA 1
ATOM 629 C C . ASP A 1 87 ? 8.623 -2.955 4.044 1.00 94.31 87 ASP A C 1
ATOM 631 O O . ASP A 1 87 ? 8.563 -4.175 4.185 1.00 94.31 87 ASP A O 1
ATOM 635 N N . ARG A 1 88 ? 8.553 -2.408 2.823 1.00 96.56 88 ARG A N 1
ATOM 636 C CA . ARG A 1 88 ? 8.618 -3.239 1.618 1.00 96.56 88 ARG A CA 1
ATOM 637 C C . ARG A 1 88 ? 10.050 -3.729 1.401 1.00 96.56 88 ARG A C 1
ATOM 639 O O . ARG A 1 88 ? 10.903 -2.985 0.922 1.00 96.56 88 ARG A O 1
ATOM 646 N N . THR A 1 89 ? 10.266 -5.006 1.685 1.00 95.44 89 THR A N 1
ATOM 647 C CA . THR A 1 89 ? 11.519 -5.740 1.461 1.00 95.44 89 THR A CA 1
ATOM 648 C C . THR A 1 89 ? 11.275 -6.973 0.582 1.00 95.44 89 THR A C 1
ATOM 650 O O . THR A 1 89 ? 10.126 -7.298 0.270 1.00 95.44 89 THR A O 1
ATOM 653 N N . GLU A 1 90 ? 12.343 -7.665 0.174 1.00 94.88 90 GLU A N 1
ATOM 654 C CA . GLU A 1 90 ? 12.270 -8.902 -0.630 1.00 94.88 90 GLU A CA 1
ATOM 655 C C . GLU A 1 90 ? 11.537 -10.034 0.116 1.00 94.88 90 GLU A C 1
ATOM 657 O O . GLU A 1 90 ? 10.810 -10.825 -0.489 1.00 94.88 90 GLU A O 1
ATOM 662 N N . GLU A 1 91 ? 11.636 -10.044 1.450 1.00 94.50 91 GLU A N 1
ATOM 663 C CA . GLU A 1 91 ? 10.910 -10.958 2.341 1.00 94.50 91 GLU A CA 1
ATOM 664 C C . GLU A 1 91 ? 9.392 -10.720 2.306 1.00 94.50 91 GLU A C 1
ATOM 666 O O . GLU A 1 91 ? 8.606 -11.640 2.526 1.00 94.50 91 GLU A O 1
ATOM 671 N N . ASN A 1 92 ? 8.968 -9.503 1.951 1.00 96.06 92 ASN A N 1
ATOM 672 C CA . ASN A 1 92 ? 7.566 -9.102 1.881 1.00 96.06 92 ASN A CA 1
ATOM 673 C C . ASN A 1 92 ? 7.003 -9.177 0.454 1.00 96.06 92 ASN A C 1
ATOM 675 O O . ASN A 1 92 ? 6.004 -8.531 0.126 1.00 96.06 92 ASN A O 1
ATOM 679 N N . VAL A 1 93 ? 7.617 -9.970 -0.424 1.00 96.06 93 VAL A N 1
ATOM 680 C CA . VAL A 1 93 ? 7.149 -10.188 -1.793 1.00 96.06 93 VAL A CA 1
ATOM 681 C C . VAL A 1 93 ? 7.264 -11.668 -2.149 1.00 96.06 93 VAL A C 1
ATOM 683 O O . VAL A 1 93 ? 8.245 -12.331 -1.827 1.00 96.06 93 VAL A O 1
ATOM 686 N N . LEU A 1 94 ? 6.251 -12.196 -2.838 1.00 95.75 94 LEU A N 1
ATOM 687 C CA . LEU A 1 94 ? 6.274 -13.546 -3.399 1.00 95.75 94 LEU A CA 1
ATOM 688 C C . LEU A 1 94 ? 6.425 -13.461 -4.910 1.00 95.75 94 LEU A C 1
ATOM 690 O O . LEU A 1 94 ? 5.686 -12.726 -5.566 1.00 95.75 94 LEU A O 1
ATOM 694 N N . TYR A 1 95 ? 7.318 -14.265 -5.476 1.00 95.19 95 TYR A N 1
ATOM 695 C CA . TYR A 1 95 ? 7.466 -14.373 -6.921 1.00 95.19 95 TYR A CA 1
ATOM 696 C C . TYR A 1 95 ? 7.519 -15.829 -7.362 1.00 95.19 95 TYR A C 1
ATOM 698 O O . TYR A 1 95 ? 8.277 -16.640 -6.833 1.00 95.19 95 TYR A O 1
ATOM 706 N N . HIS A 1 96 ? 6.750 -16.144 -8.400 1.00 94.38 96 HIS A N 1
ATOM 707 C CA . HIS A 1 96 ? 6.897 -17.390 -9.133 1.00 94.38 96 HIS A CA 1
ATOM 708 C C . HIS A 1 96 ? 6.746 -17.135 -10.639 1.00 94.38 96 HIS A C 1
ATOM 710 O O . HIS A 1 96 ? 5.785 -16.473 -11.036 1.00 94.38 96 HIS A O 1
ATOM 716 N N . PRO A 1 97 ? 7.603 -17.704 -11.510 1.00 91.31 97 PRO A N 1
ATOM 717 C CA . PRO A 1 97 ? 7.585 -17.421 -12.951 1.00 91.31 97 PRO A CA 1
ATOM 718 C C . PRO A 1 97 ? 6.240 -17.656 -13.649 1.00 91.31 97 PRO A C 1
ATOM 720 O O . PRO A 1 97 ? 5.951 -17.019 -14.655 1.00 91.31 97 PRO A O 1
ATOM 723 N N . THR A 1 98 ? 5.428 -18.577 -13.128 1.00 91.38 98 THR A N 1
ATOM 724 C CA . THR A 1 98 ? 4.115 -18.929 -13.695 1.00 91.38 98 THR A CA 1
ATOM 725 C C . THR A 1 98 ? 2.948 -18.174 -13.058 1.00 91.38 98 THR A C 1
ATOM 727 O O . THR A 1 98 ? 1.924 -18.002 -13.708 1.00 91.38 98 THR A O 1
ATOM 730 N N . ILE A 1 99 ? 3.066 -17.760 -11.791 1.00 90.88 99 ILE A N 1
ATOM 731 C CA . ILE A 1 99 ? 1.945 -17.172 -11.027 1.00 90.88 99 ILE A CA 1
ATOM 732 C C . ILE A 1 99 ? 2.073 -15.648 -10.911 1.00 90.88 99 ILE A C 1
ATOM 734 O O . ILE A 1 99 ? 1.077 -14.961 -10.700 1.00 90.88 99 ILE A O 1
ATOM 738 N N . GLY A 1 100 ? 3.280 -15.113 -11.087 1.00 94.06 100 GLY A N 1
ATOM 739 C CA . GLY A 1 100 ? 3.555 -13.683 -11.055 1.00 94.06 100 GLY A CA 1
ATOM 740 C C . GLY A 1 100 ? 4.114 -13.212 -9.719 1.00 94.06 100 GLY A C 1
ATOM 741 O O . GLY A 1 100 ? 4.680 -13.994 -8.949 1.00 94.06 100 GLY A O 1
ATOM 742 N N . LEU A 1 101 ? 3.977 -11.908 -9.493 1.00 96.38 101 LEU A N 1
ATOM 743 C CA . LEU A 1 101 ? 4.523 -11.179 -8.356 1.00 96.38 101 LEU A CA 1
ATOM 744 C C . LEU A 1 101 ? 3.393 -10.722 -7.433 1.00 96.38 101 LEU A C 1
ATOM 746 O O . LEU A 1 101 ? 2.413 -10.155 -7.905 1.00 96.38 101 LEU A O 1
ATOM 750 N N . TRP A 1 102 ? 3.528 -10.968 -6.134 1.00 97.62 102 TRP A N 1
ATOM 751 C CA . TRP A 1 102 ? 2.491 -10.681 -5.145 1.00 97.62 102 TRP A CA 1
ATOM 752 C C . TRP A 1 102 ? 3.082 -9.910 -3.973 1.00 97.62 102 TRP A C 1
ATOM 754 O O . TRP A 1 102 ? 4.076 -10.340 -3.387 1.00 97.62 102 TRP A O 1
ATOM 764 N N . ALA A 1 103 ? 2.442 -8.805 -3.598 1.00 97.31 103 ALA A N 1
ATOM 765 C CA . ALA A 1 103 ? 2.765 -8.115 -2.356 1.00 97.31 103 ALA A CA 1
ATOM 766 C C . ALA A 1 103 ? 2.124 -8.848 -1.173 1.00 97.31 103 ALA A C 1
ATOM 768 O O . ALA A 1 103 ? 0.946 -9.217 -1.205 1.00 97.31 103 ALA A O 1
ATOM 769 N N . ILE A 1 104 ? 2.900 -9.038 -0.113 1.00 96.69 104 ILE A N 1
ATOM 770 C CA . ILE A 1 104 ? 2.424 -9.558 1.171 1.00 96.69 104 ILE A CA 1
ATOM 771 C C . ILE A 1 104 ? 2.818 -8.596 2.279 1.00 96.69 104 ILE A C 1
ATOM 773 O O . ILE A 1 104 ? 3.574 -7.671 2.031 1.00 96.69 104 ILE A O 1
ATOM 777 N N . ASP A 1 105 ? 2.305 -8.804 3.482 1.00 94.00 105 ASP A N 1
ATOM 778 C CA . ASP A 1 105 ? 2.761 -8.082 4.667 1.00 94.00 105 ASP A CA 1
ATOM 779 C C . ASP A 1 105 ? 2.664 -6.542 4.574 1.00 94.00 105 ASP A C 1
ATOM 781 O O . ASP A 1 105 ? 3.591 -5.833 4.176 1.00 94.00 105 ASP A O 1
ATOM 785 N N . HIS A 1 106 ? 1.496 -6.006 4.923 1.00 95.25 106 HIS A N 1
ATOM 786 C CA . HIS A 1 106 ? 1.246 -4.560 4.931 1.00 95.25 106 HIS A CA 1
ATOM 787 C C . HIS A 1 106 ? 1.277 -3.969 6.341 1.00 95.25 106 HIS A C 1
ATOM 789 O O . HIS A 1 106 ? 0.663 -2.932 6.590 1.00 95.25 106 HIS A O 1
ATOM 795 N N . GLU A 1 107 ? 1.945 -4.613 7.295 1.00 92.50 107 GLU A N 1
ATOM 796 C CA . GLU A 1 107 ? 1.841 -4.222 8.700 1.00 92.50 107 GLU A CA 1
ATOM 797 C C . GLU A 1 107 ? 2.386 -2.821 9.003 1.00 92.50 107 GLU A C 1
ATOM 799 O O . GLU A 1 107 ? 1.866 -2.153 9.898 1.00 92.50 107 GLU A O 1
ATOM 804 N N . ARG A 1 108 ? 3.354 -2.336 8.213 1.00 92.56 108 ARG A N 1
ATOM 805 C CA . ARG A 1 108 ? 3.903 -0.969 8.298 1.00 92.56 108 ARG A CA 1
ATOM 806 C C . ARG A 1 108 ? 3.344 -0.004 7.252 1.00 92.56 108 ARG A C 1
ATOM 808 O O . ARG A 1 108 ? 3.958 1.017 6.948 1.00 92.56 108 ARG A O 1
ATOM 815 N N . ALA A 1 109 ? 2.176 -0.310 6.697 1.00 94.88 109 ALA A N 1
ATOM 816 C CA . ALA A 1 109 ? 1.414 0.640 5.898 1.00 94.88 109 ALA A CA 1
ATOM 817 C C . ALA A 1 109 ? 0.679 1.672 6.775 1.00 94.88 109 ALA A C 1
ATOM 819 O O . ALA A 1 109 ? 0.719 1.629 8.002 1.00 94.88 109 ALA A O 1
ATOM 820 N N . LEU A 1 110 ? -0.010 2.610 6.123 1.00 94.62 110 LEU A N 1
ATOM 821 C CA . LEU A 1 110 ? -0.763 3.706 6.741 1.00 94.62 110 LEU A CA 1
ATOM 822 C C . LEU A 1 110 ? 0.109 4.632 7.605 1.00 94.62 110 LEU A C 1
ATOM 824 O O . LEU A 1 110 ? -0.315 5.100 8.658 1.00 94.62 110 LEU A O 1
ATOM 828 N N . GLY A 1 111 ? 1.320 4.930 7.121 1.00 83.94 111 GLY A N 1
ATOM 829 C CA . GLY A 1 111 ? 2.228 5.900 7.736 1.00 83.94 111 GLY A CA 1
ATOM 830 C C . GLY A 1 111 ? 3.344 5.291 8.581 1.00 83.94 111 GLY A C 1
ATOM 831 O O . GLY A 1 111 ? 3.842 5.979 9.467 1.00 83.94 111 GLY A O 1
ATOM 832 N N . GLY A 1 112 ? 3.714 4.025 8.357 1.00 73.44 112 GLY A N 1
ATOM 833 C CA . GLY A 1 112 ? 4.897 3.417 8.981 1.00 73.44 112 GLY A CA 1
ATOM 834 C C . GLY A 1 112 ? 4.777 3.088 10.469 1.00 73.44 112 GLY A C 1
ATOM 835 O O . GLY A 1 112 ? 5.699 2.520 11.054 1.00 73.44 112 GLY A O 1
ATOM 836 N N . THR A 1 113 ? 3.660 3.430 11.115 1.00 70.06 113 THR A N 1
ATOM 837 C CA . THR A 1 113 ? 3.515 3.321 12.567 1.00 70.06 113 THR A CA 1
ATOM 838 C C . THR A 1 113 ? 2.579 2.201 12.986 1.00 70.06 113 THR A C 1
ATOM 840 O O . THR A 1 113 ? 1.572 1.893 12.353 1.00 70.06 113 THR A O 1
ATOM 843 N N . LEU A 1 114 ? 2.858 1.659 14.171 1.00 68.19 114 LEU A N 1
ATOM 844 C CA . LEU A 1 114 ? 1.959 0.752 14.889 1.00 68.19 114 LEU A CA 1
ATOM 845 C C . LEU A 1 114 ? 0.835 1.515 15.620 1.00 68.19 114 LEU A C 1
ATOM 847 O O . LEU A 1 114 ? 0.147 0.946 16.469 1.00 68.19 114 LEU A O 1
ATOM 851 N N . THR A 1 115 ? 0.664 2.812 15.330 1.00 75.38 115 THR A N 1
ATOM 852 C CA . THR A 1 115 ? -0.335 3.691 15.944 1.00 75.38 115 THR A CA 1
ATOM 853 C C . THR A 1 115 ? -1.027 4.568 14.896 1.00 75.38 115 THR A C 1
ATOM 855 O O . THR A 1 115 ? -0.423 5.428 14.258 1.00 75.38 115 THR A O 1
ATOM 858 N N . LEU A 1 116 ? -2.340 4.386 14.749 1.00 85.25 116 LEU A N 1
ATOM 859 C CA . LEU A 1 116 ? -3.187 5.171 13.845 1.00 85.25 116 LEU A CA 1
ATOM 860 C C . LEU A 1 116 ? -3.719 6.423 14.554 1.00 85.25 116 LEU A C 1
ATOM 862 O O . LEU A 1 116 ? -4.920 6.550 14.800 1.00 85.25 116 LEU A O 1
ATOM 866 N N . HIS A 1 117 ? -2.825 7.324 14.964 1.00 91.62 117 HIS A N 1
ATOM 867 C CA . HIS A 1 117 ? -3.224 8.621 15.520 1.00 91.62 117 HIS A CA 1
ATOM 868 C C . HIS A 1 117 ? -3.538 9.615 14.392 1.00 91.62 117 HIS A C 1
ATOM 870 O O . HIS A 1 117 ? -2.729 9.736 13.473 1.00 91.62 117 HIS A O 1
ATOM 876 N N . PRO A 1 118 ? -4.659 10.365 14.462 1.00 94.44 118 PRO A N 1
ATOM 877 C CA . PRO A 1 118 ? -5.006 11.361 13.446 1.00 94.44 118 PRO A CA 1
ATOM 878 C C . PRO A 1 118 ? -3.888 12.366 13.142 1.00 94.44 118 PRO A C 1
ATOM 880 O O . PRO A 1 118 ? -3.600 12.611 11.979 1.00 94.44 118 PRO A O 1
ATOM 883 N N . GLU A 1 119 ? -3.213 12.874 14.177 1.00 94.50 119 GLU A N 1
ATOM 884 C CA . GLU A 1 119 ? -2.110 13.840 14.046 1.00 94.50 119 GLU A CA 1
ATOM 885 C C . GLU A 1 119 ? -0.920 13.269 13.260 1.00 94.50 119 GLU A C 1
ATOM 887 O O . GLU A 1 119 ? -0.311 13.963 12.449 1.00 94.50 119 GLU A O 1
ATOM 892 N N . HIS A 1 120 ? -0.604 11.986 13.467 1.00 93.06 120 HIS A N 1
ATOM 893 C CA . HIS A 1 120 ? 0.469 11.311 12.736 1.00 93.06 120 HIS A CA 1
ATOM 894 C C . HIS A 1 120 ? 0.103 11.130 11.263 1.00 93.06 120 HIS A C 1
ATOM 896 O O . HIS A 1 120 ? 0.877 11.499 10.383 1.00 93.06 120 HIS A O 1
ATOM 902 N N . LEU A 1 121 ? -1.104 10.620 10.994 1.00 95.06 121 LEU A N 1
ATOM 903 C CA . LEU A 1 121 ? -1.614 10.444 9.633 1.00 95.06 121 LEU A CA 1
ATOM 904 C C . LEU A 1 121 ? -1.649 11.773 8.871 1.00 95.06 121 LEU A C 1
ATOM 906 O O . LEU A 1 121 ? -1.246 11.829 7.712 1.00 95.06 121 LEU A O 1
ATOM 910 N N . GLU A 1 122 ? -2.074 12.856 9.520 1.00 95.19 122 GLU A N 1
ATOM 911 C CA . GLU A 1 122 ? -2.030 14.196 8.940 1.00 95.19 122 GLU A CA 1
ATOM 912 C C . GLU A 1 122 ? -0.592 14.607 8.596 1.00 95.19 122 GLU A C 1
ATOM 914 O O . GLU A 1 122 ? -0.322 14.974 7.448 1.00 95.19 122 GLU A O 1
ATOM 919 N N . ALA A 1 123 ? 0.345 14.469 9.540 1.00 93.56 123 ALA A N 1
ATOM 920 C CA . ALA A 1 123 ? 1.745 14.849 9.355 1.00 93.56 123 ALA A CA 1
ATOM 921 C C . ALA A 1 123 ? 2.429 14.104 8.195 1.00 93.56 123 ALA A C 1
ATOM 923 O O . ALA A 1 123 ? 3.217 14.703 7.460 1.00 93.56 123 ALA A O 1
ATOM 924 N N . VAL A 1 124 ? 2.109 12.821 7.994 1.00 94.38 124 VAL A N 1
ATOM 925 C CA . VAL A 1 124 ? 2.696 12.004 6.919 1.00 94.38 124 VAL A CA 1
ATOM 926 C C . VAL A 1 124 ? 1.881 12.001 5.622 1.00 94.38 124 VAL A C 1
ATOM 928 O O . VAL A 1 124 ? 2.316 11.447 4.617 1.00 94.38 124 VAL A O 1
ATOM 931 N N . SER A 1 125 ? 0.708 12.638 5.571 1.00 96.12 125 SER A N 1
ATOM 932 C CA . SER A 1 125 ? -0.170 12.624 4.384 1.00 96.12 125 SER A CA 1
ATOM 933 C C . SER A 1 125 ? 0.440 13.280 3.134 1.00 96.12 125 SER A C 1
ATOM 935 O O . SER A 1 125 ? 0.008 13.003 2.012 1.00 96.12 125 SER A O 1
ATOM 937 N N . HIS A 1 126 ? 1.467 14.113 3.313 1.00 95.56 126 HIS A N 1
ATOM 938 C CA . HIS A 1 126 ? 2.148 14.849 2.245 1.00 95.56 126 HIS A CA 1
ATOM 939 C C . HIS A 1 126 ? 3.615 14.449 2.045 1.00 95.56 126 HIS A C 1
ATOM 941 O O . HIS A 1 126 ? 4.276 15.002 1.166 1.00 95.56 126 HIS A O 1
ATOM 947 N N . THR A 1 127 ? 4.135 13.511 2.835 1.00 94.12 127 THR A N 1
ATOM 948 C CA . THR A 1 127 ? 5.533 13.074 2.761 1.00 94.12 127 THR A CA 1
ATOM 949 C C . THR A 1 127 ? 5.640 11.687 2.141 1.00 94.12 127 THR A C 1
ATOM 951 O O . THR A 1 127 ? 4.691 10.901 2.146 1.00 94.12 127 THR A O 1
ATOM 954 N N . SER A 1 128 ? 6.802 11.370 1.580 1.00 94.56 128 SER A N 1
ATOM 955 C CA . SER A 1 128 ? 7.101 10.014 1.138 1.00 94.56 128 SER A CA 1
ATOM 956 C C . SER A 1 128 ? 8.498 9.625 1.574 1.00 94.56 128 SER A C 1
ATOM 958 O O . SER A 1 128 ? 9.429 10.419 1.447 1.00 94.56 128 SER A O 1
ATOM 960 N N . SER A 1 129 ? 8.627 8.394 2.051 1.00 91.12 129 SER A N 1
ATOM 961 C CA . SER A 1 129 ? 9.918 7.763 2.293 1.00 91.12 129 SER A CA 1
ATOM 962 C C . SER A 1 129 ? 10.506 7.265 0.965 1.00 91.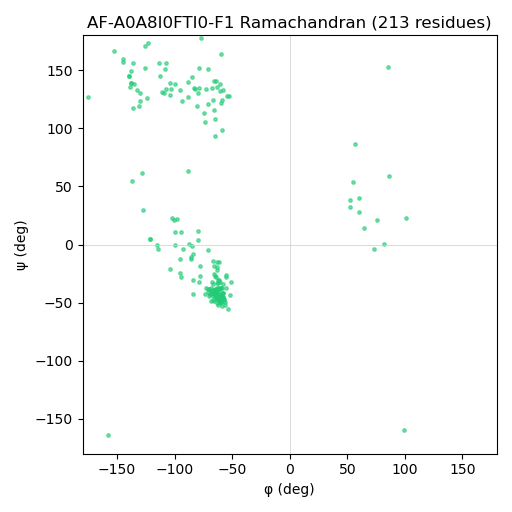12 129 SER A C 1
ATOM 964 O O . SER A 1 129 ? 9.740 6.982 0.028 1.00 91.12 129 SER A O 1
ATOM 966 N N . PRO A 1 130 ? 11.844 7.182 0.840 1.00 94.44 130 PRO A N 1
ATOM 967 C CA . PRO A 1 130 ? 12.476 6.550 -0.309 1.00 94.44 130 PRO A CA 1
ATOM 968 C C . PRO A 1 130 ? 12.016 5.100 -0.438 1.00 94.44 130 PRO A C 1
ATOM 970 O O . PRO A 1 130 ? 11.998 4.372 0.553 1.00 94.44 130 PRO A O 1
ATOM 973 N N . TRP A 1 131 ? 11.642 4.682 -1.642 1.00 95.69 131 TRP A N 1
ATOM 974 C CA . TRP A 1 131 ? 11.297 3.287 -1.902 1.00 95.69 131 TRP A CA 1
ATOM 975 C C . TRP A 1 131 ? 12.562 2.512 -2.279 1.00 95.69 131 TRP A C 1
ATOM 977 O O . TRP A 1 131 ? 13.307 2.939 -3.160 1.00 95.69 131 TRP A O 1
ATOM 987 N N . THR A 1 132 ? 12.825 1.399 -1.591 1.00 94.69 132 THR A N 1
ATOM 988 C CA . THR A 1 132 ? 14.154 0.756 -1.591 1.00 94.69 132 THR A CA 1
ATOM 989 C C . THR A 1 132 ? 14.170 -0.692 -2.075 1.00 94.69 132 THR A C 1
ATOM 991 O O . THR A 1 132 ? 15.225 -1.315 -2.018 1.00 94.69 132 THR A O 1
ATOM 994 N N . LEU A 1 133 ? 13.044 -1.244 -2.541 1.00 96.06 133 LEU A N 1
ATOM 995 C CA . LEU A 1 133 ? 12.975 -2.653 -2.958 1.00 96.06 133 LEU A CA 1
ATOM 996 C C . LEU A 1 133 ? 13.849 -2.945 -4.191 1.00 96.06 133 LEU A C 1
ATOM 998 O O . LEU A 1 133 ? 14.489 -3.985 -4.253 1.00 96.06 133 LEU A O 1
ATOM 1002 N N . ILE A 1 134 ? 13.890 -2.036 -5.169 1.00 95.12 134 ILE A N 1
ATOM 1003 C CA . ILE A 1 134 ? 14.846 -2.077 -6.285 1.00 95.12 134 ILE A CA 1
ATOM 1004 C C . ILE A 1 134 ? 15.252 -0.652 -6.667 1.00 95.12 134 ILE A C 1
ATOM 1006 O O . ILE A 1 134 ? 14.541 0.312 -6.375 1.00 95.12 134 ILE A O 1
ATOM 1010 N N . ALA A 1 135 ? 16.386 -0.520 -7.352 1.00 95.12 135 ALA A N 1
ATOM 1011 C CA . ALA A 1 135 ? 16.815 0.732 -7.960 1.00 95.12 135 ALA A CA 1
ATOM 1012 C C . ALA A 1 135 ? 15.703 1.324 -8.864 1.00 95.12 135 ALA A C 1
ATOM 1014 O O . ALA A 1 135 ? 15.205 0.614 -9.747 1.00 95.12 135 ALA A O 1
ATOM 1015 N N . PRO A 1 136 ? 15.309 2.599 -8.680 1.00 93.75 136 PRO A N 1
ATOM 1016 C CA . PRO A 1 136 ? 14.247 3.248 -9.451 1.00 93.75 136 PRO A CA 1
ATOM 1017 C C . PRO A 1 136 ? 14.363 3.137 -10.975 1.00 93.75 136 PRO A C 1
ATOM 1019 O O . PRO A 1 136 ? 13.348 3.024 -11.658 1.00 93.75 136 PRO A O 1
ATOM 1022 N N . GLU A 1 137 ? 15.581 3.101 -11.516 1.00 93.00 137 GLU A N 1
ATOM 1023 C CA . GLU A 1 137 ? 15.855 3.013 -12.955 1.00 93.00 137 GLU A CA 1
ATOM 1024 C C . GLU A 1 137 ? 15.408 1.670 -13.561 1.00 93.00 137 GLU A C 1
ATOM 1026 O O . GLU A 1 137 ? 15.343 1.513 -14.781 1.00 93.00 137 GLU A O 1
ATOM 1031 N N . ARG A 1 138 ? 15.120 0.675 -12.712 1.00 93.56 138 ARG A N 1
ATOM 1032 C CA . ARG A 1 138 ? 14.580 -0.633 -13.104 1.00 93.56 138 ARG A CA 1
ATOM 1033 C C . ARG A 1 138 ? 13.058 -0.634 -13.229 1.00 93.56 138 ARG A C 1
ATOM 1035 O O . ARG A 1 138 ? 12.503 -1.609 -13.731 1.00 93.56 138 ARG A O 1
ATOM 1042 N N . LEU A 1 139 ? 12.381 0.420 -12.774 1.00 95.50 139 LEU A N 1
ATOM 1043 C CA . LEU A 1 139 ? 10.931 0.535 -12.855 1.00 95.50 139 LEU A CA 1
ATOM 1044 C C . LEU A 1 139 ? 10.508 1.055 -14.231 1.00 95.50 139 LEU A C 1
ATOM 1046 O O . LEU A 1 139 ? 11.047 2.029 -14.754 1.00 95.50 139 LEU A O 1
ATOM 1050 N N . ASP A 1 140 ? 9.489 0.428 -14.816 1.00 94.06 140 ASP A N 1
ATOM 1051 C CA . ASP A 1 140 ? 8.925 0.890 -16.082 1.00 94.06 140 ASP A CA 1
ATOM 1052 C C . ASP A 1 140 ? 8.074 2.153 -15.860 1.00 94.06 140 ASP A C 1
ATOM 1054 O O . ASP A 1 140 ? 7.003 2.119 -15.245 1.00 94.06 140 ASP A O 1
ATOM 1058 N N . ALA A 1 141 ? 8.541 3.276 -16.408 1.00 94.81 141 ALA A N 1
ATOM 1059 C CA . ALA A 1 141 ? 7.889 4.580 -16.328 1.00 94.81 141 ALA A CA 1
ATOM 1060 C C . ALA A 1 141 ? 6.432 4.585 -16.835 1.00 94.81 141 ALA A C 1
ATOM 1062 O O . ALA A 1 141 ? 5.568 5.255 -16.265 1.00 94.81 141 ALA A O 1
ATOM 1063 N N . ASN A 1 142 ? 6.117 3.836 -17.895 1.00 95.44 142 ASN A N 1
ATOM 1064 C CA . ASN A 1 142 ? 4.750 3.766 -18.414 1.00 95.44 142 ASN A CA 1
ATOM 1065 C C . ASN A 1 142 ? 3.841 2.982 -17.464 1.00 95.44 142 ASN A C 1
ATOM 1067 O O . ASN A 1 142 ? 2.692 3.379 -17.253 1.00 95.44 142 ASN A O 1
ATOM 1071 N N . GLN A 1 143 ? 4.356 1.910 -16.856 1.00 97.50 143 GLN A N 1
ATOM 1072 C CA . GLN A 1 143 ? 3.613 1.143 -15.854 1.00 97.50 143 GLN A CA 1
ATOM 1073 C C . GLN A 1 143 ? 3.369 1.974 -14.592 1.00 97.50 143 GLN A C 1
ATOM 1075 O O . GLN A 1 143 ? 2.234 2.038 -14.116 1.00 97.50 143 GLN A O 1
ATOM 1080 N N . LEU A 1 144 ? 4.387 2.692 -14.105 1.00 97.69 144 LEU A N 1
ATOM 1081 C CA . LEU A 1 144 ? 4.253 3.631 -12.988 1.00 97.69 144 LEU A CA 1
ATOM 1082 C C . LEU A 1 144 ? 3.189 4.700 -13.275 1.00 97.69 144 LEU A C 1
ATOM 1084 O O . LEU A 1 144 ? 2.305 4.925 -12.447 1.00 97.69 144 LEU A O 1
ATOM 1088 N N . ARG A 1 145 ? 3.210 5.318 -14.467 1.00 97.12 145 ARG A N 1
ATOM 1089 C CA . ARG A 1 145 ? 2.189 6.292 -14.900 1.00 97.12 145 ARG A CA 1
ATOM 1090 C C . ARG A 1 145 ? 0.787 5.676 -14.874 1.00 97.12 145 ARG A C 1
ATOM 1092 O O . ARG A 1 145 ? -0.156 6.298 -14.378 1.00 97.12 145 ARG A O 1
ATOM 1099 N N . GLY A 1 146 ? 0.648 4.454 -15.391 1.00 97.62 146 GLY A N 1
ATOM 1100 C CA . GLY A 1 146 ? -0.611 3.711 -15.408 1.00 97.62 146 GLY A CA 1
ATOM 1101 C C . GLY A 1 146 ? -1.169 3.474 -14.004 1.00 97.62 146 GLY A C 1
ATOM 1102 O O . GLY A 1 146 ? -2.325 3.803 -13.735 1.00 97.62 146 GLY A O 1
ATOM 1103 N N . TRP A 1 147 ? -0.344 2.975 -13.085 1.00 98.56 147 TRP A N 1
ATOM 1104 C CA . TRP A 1 147 ? -0.740 2.737 -11.696 1.00 98.56 147 TRP A CA 1
ATOM 1105 C C . TRP A 1 147 ? -1.017 4.026 -10.920 1.00 98.56 147 TRP A C 1
ATOM 1107 O O . TRP A 1 147 ? -2.024 4.104 -10.216 1.00 98.56 147 TRP A O 1
ATOM 1117 N N . ALA A 1 148 ? -0.206 5.070 -11.103 1.00 98.31 148 ALA A N 1
ATOM 1118 C CA . ALA A 1 148 ? -0.449 6.380 -10.499 1.00 98.31 148 ALA A CA 1
ATOM 1119 C C . ALA A 1 148 ? -1.792 6.972 -10.959 1.00 98.31 148 ALA A C 1
ATOM 1121 O O . ALA A 1 148 ? -2.514 7.579 -10.166 1.00 98.31 148 ALA A O 1
ATOM 1122 N N . SER A 1 149 ? -2.157 6.765 -12.228 1.00 97.81 149 SER A N 1
ATOM 1123 C CA . SER A 1 149 ? -3.472 7.140 -12.752 1.00 97.81 149 SER A CA 1
ATOM 1124 C C . SER A 1 149 ? -4.603 6.336 -12.100 1.00 97.81 149 SER A C 1
ATOM 1126 O O . SER A 1 149 ? -5.614 6.924 -11.718 1.00 97.81 149 SER A O 1
ATOM 1128 N N . ARG A 1 150 ? -4.436 5.018 -11.903 1.00 98.31 150 ARG A N 1
ATOM 1129 C CA . ARG A 1 150 ? -5.429 4.180 -11.199 1.00 98.31 150 ARG A CA 1
ATOM 1130 C C . ARG A 1 150 ? -5.659 4.655 -9.768 1.00 98.31 150 ARG A C 1
ATOM 1132 O O . ARG A 1 150 ? -6.804 4.841 -9.378 1.00 98.31 150 ARG A O 1
ATOM 1139 N N . VAL A 1 151 ? -4.586 4.900 -9.015 1.00 98.50 151 VAL A N 1
ATOM 1140 C CA . VAL A 1 151 ? -4.669 5.389 -7.631 1.00 98.50 151 VAL A CA 1
ATOM 1141 C C . VAL A 1 151 ? -5.341 6.758 -7.569 1.00 98.50 151 VAL A C 1
ATOM 1143 O O . VAL A 1 151 ? -6.232 6.957 -6.746 1.00 98.50 151 VAL A O 1
ATOM 1146 N N . ARG A 1 152 ? -4.965 7.697 -8.446 1.00 98.12 152 ARG A N 1
ATOM 1147 C CA . 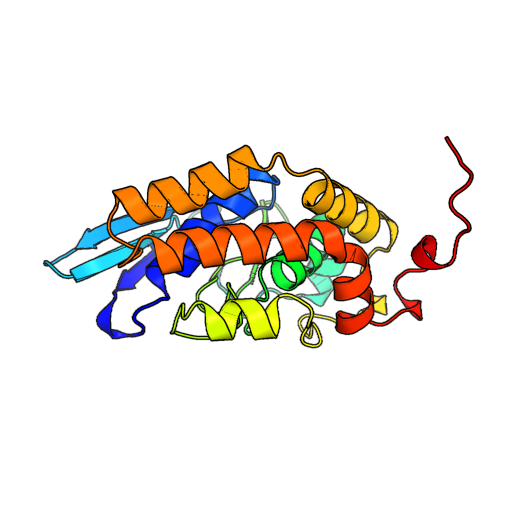ARG A 1 152 ? -5.554 9.047 -8.478 1.00 98.12 152 ARG A CA 1
ATOM 1148 C C . ARG A 1 152 ? -7.042 9.045 -8.805 1.00 98.12 152 ARG A C 1
ATOM 1150 O O . ARG A 1 152 ? -7.787 9.858 -8.270 1.00 98.12 152 ARG A O 1
ATOM 1157 N N . ASN A 1 153 ? -7.449 8.169 -9.717 1.00 97.44 153 ASN A N 1
ATOM 1158 C CA . ASN A 1 153 ? -8.825 8.073 -10.193 1.00 97.44 153 ASN A CA 1
ATOM 1159 C C . ASN A 1 153 ? -9.642 7.017 -9.435 1.00 97.44 153 ASN A C 1
ATOM 1161 O O . ASN A 1 153 ? -10.742 6.671 -9.869 1.00 97.44 153 ASN A O 1
ATOM 1165 N N . LEU A 1 154 ? -9.116 6.490 -8.325 1.00 96.94 154 LEU A N 1
ATOM 1166 C CA . LEU A 1 154 ? -9.830 5.538 -7.490 1.00 96.94 154 LEU A CA 1
ATOM 1167 C C . LEU A 1 154 ? -11.113 6.181 -6.957 1.00 96.94 154 LEU A C 1
ATOM 1169 O O . LEU A 1 154 ? -11.087 7.300 -6.444 1.00 96.94 154 LEU A O 1
ATOM 1173 N N . ASP A 1 155 ? -12.238 5.471 -7.059 1.00 97.44 155 ASP A N 1
ATOM 1174 C CA . ASP A 1 155 ? -13.507 5.951 -6.512 1.00 97.44 155 ASP A CA 1
ATOM 1175 C C . ASP A 1 155 ? -13.357 6.164 -4.993 1.00 97.44 155 ASP A C 1
ATOM 1177 O O . ASP A 1 155 ? -13.073 5.197 -4.276 1.00 97.44 155 ASP A O 1
ATOM 1181 N N . PRO A 1 156 ? -13.584 7.382 -4.461 1.00 97.62 156 PRO A N 1
ATOM 1182 C CA . PRO A 1 156 ? -13.485 7.646 -3.026 1.00 97.62 156 PRO A CA 1
ATOM 1183 C C . PRO A 1 156 ? -14.371 6.726 -2.174 1.00 97.62 156 PRO A C 1
ATOM 1185 O O . PRO A 1 156 ? -14.051 6.443 -1.019 1.00 97.62 156 PRO A O 1
ATOM 1188 N N . ARG A 1 157 ? -15.467 6.203 -2.742 1.00 98.12 157 ARG A N 1
ATOM 1189 C CA . ARG A 1 157 ? -16.337 5.227 -2.072 1.00 98.12 157 ARG A CA 1
ATOM 1190 C C . ARG A 1 157 ? -15.632 3.903 -1.804 1.00 98.12 157 ARG A C 1
ATOM 1192 O O . ARG A 1 157 ? -15.995 3.237 -0.843 1.00 98.12 157 ARG A O 1
ATOM 1199 N N . MET A 1 158 ? -14.632 3.525 -2.601 1.00 98.31 158 MET A N 1
ATOM 1200 C CA . MET A 1 158 ? -13.839 2.317 -2.365 1.00 98.31 158 MET A CA 1
ATOM 1201 C C . MET A 1 158 ? -12.942 2.471 -1.133 1.00 98.31 158 MET A C 1
ATOM 1203 O O . MET A 1 158 ? -12.918 1.579 -0.286 1.00 98.31 158 MET A O 1
ATOM 1207 N N . ILE A 1 159 ? -12.280 3.627 -0.991 1.00 98.56 159 ILE A N 1
ATOM 1208 C CA . ILE A 1 159 ? -11.503 3.973 0.210 1.00 98.56 159 ILE A CA 1
ATOM 1209 C C . ILE A 1 159 ? -12.422 3.961 1.431 1.00 98.56 159 ILE A C 1
ATOM 1211 O O . ILE A 1 159 ? -12.163 3.254 2.404 1.00 98.56 159 ILE A O 1
ATOM 1215 N N . ALA A 1 160 ? -13.538 4.692 1.354 1.00 98.50 160 ALA A N 1
ATOM 1216 C CA . ALA A 1 160 ? -14.500 4.766 2.444 1.00 98.50 160 ALA A CA 1
ATOM 1217 C C . ALA A 1 160 ? -15.050 3.383 2.821 1.00 98.50 160 ALA A C 1
ATOM 1219 O O . ALA A 1 160 ? -15.111 3.072 4.005 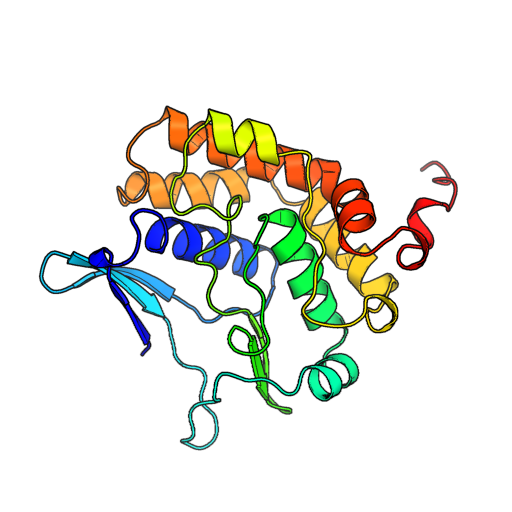1.00 98.50 160 ALA A O 1
ATOM 1220 N N . ALA A 1 161 ? -15.398 2.536 1.847 1.00 98.50 161 ALA A N 1
ATOM 1221 C CA . ALA A 1 161 ? -15.930 1.200 2.099 1.00 98.50 161 ALA A CA 1
ATOM 1222 C C . ALA A 1 161 ? -14.927 0.303 2.840 1.00 98.50 161 ALA A C 1
ATOM 1224 O O . ALA A 1 161 ? -15.300 -0.302 3.844 1.00 98.50 161 ALA A O 1
ATOM 1225 N N . ALA A 1 162 ? -13.660 0.262 2.412 1.00 98.38 162 ALA A N 1
ATOM 1226 C CA . ALA A 1 162 ? -12.630 -0.547 3.071 1.00 98.38 162 ALA A CA 1
ATOM 1227 C C . ALA A 1 162 ? -12.416 -0.122 4.537 1.00 98.38 162 ALA A C 1
ATOM 1229 O O . ALA A 1 162 ? -12.389 -0.957 5.445 1.00 98.38 162 ALA A O 1
ATOM 1230 N N . VAL A 1 163 ? -12.329 1.189 4.787 1.00 98.38 163 VAL A N 1
ATOM 1231 C CA . VAL A 1 163 ? -12.110 1.734 6.136 1.00 98.38 163 VAL A CA 1
ATOM 1232 C C . VAL A 1 163 ? -13.369 1.599 7.010 1.00 98.38 163 VAL A C 1
ATOM 1234 O O . VAL A 1 163 ? -13.279 1.287 8.200 1.00 98.38 163 VAL A O 1
ATOM 1237 N N . GLN A 1 164 ? -14.563 1.780 6.440 1.00 98.38 164 GLN A N 1
ATOM 1238 C CA . GLN A 1 164 ? -15.832 1.557 7.140 1.00 98.38 164 GLN A CA 1
ATOM 1239 C C . GLN A 1 164 ? -16.019 0.090 7.522 1.00 98.38 164 GLN A C 1
ATOM 1241 O O . GLN A 1 164 ? -16.471 -0.183 8.633 1.00 98.38 164 GLN A O 1
ATOM 1246 N N . GLU A 1 165 ? -15.637 -0.849 6.655 1.00 98.31 165 GLU A N 1
ATOM 1247 C CA . GLU A 1 165 ? -15.682 -2.276 6.968 1.00 98.31 165 GLU A CA 1
ATOM 1248 C C . GLU A 1 165 ? -14.744 -2.611 8.140 1.00 98.31 165 GLU A C 1
ATOM 1250 O O . GLU A 1 165 ? -15.164 -3.265 9.098 1.00 98.31 165 GLU A O 1
ATOM 1255 N N . ALA A 1 166 ? -13.513 -2.084 8.136 1.00 96.81 166 ALA A N 1
ATOM 1256 C CA . ALA A 1 166 ? -12.576 -2.239 9.252 1.00 96.81 166 ALA A CA 1
ATOM 1257 C C . ALA A 1 166 ? -13.145 -1.674 10.570 1.00 96.81 166 ALA A C 1
ATOM 1259 O O . ALA A 1 166 ? -13.050 -2.302 11.629 1.00 96.81 166 ALA A O 1
ATOM 1260 N N . SER A 1 167 ? -13.796 -0.507 10.510 1.00 96.88 167 SER A N 1
ATOM 1261 C CA . SER A 1 167 ? -14.474 0.103 11.660 1.00 96.88 167 SER A CA 1
ATOM 1262 C C . SER A 1 167 ? -15.657 -0.742 12.153 1.00 96.88 167 SER A C 1
ATOM 1264 O O . SER A 1 167 ? -15.772 -0.983 13.355 1.00 96.88 167 SER A O 1
ATOM 1266 N N . ALA A 1 168 ? -16.492 -1.267 11.251 1.00 97.00 168 ALA A N 1
ATOM 1267 C CA . ALA A 1 168 ? -17.625 -2.132 11.591 1.00 97.00 168 ALA A CA 1
ATOM 1268 C C . ALA A 1 168 ? -17.181 -3.440 12.268 1.00 97.00 168 ALA A C 1
ATOM 1270 O O . ALA A 1 168 ? -17.849 -3.936 13.177 1.00 97.00 168 ALA A O 1
ATOM 1271 N N . ARG A 1 169 ? -16.008 -3.956 11.883 1.00 95.00 169 ARG A N 1
ATOM 1272 C CA .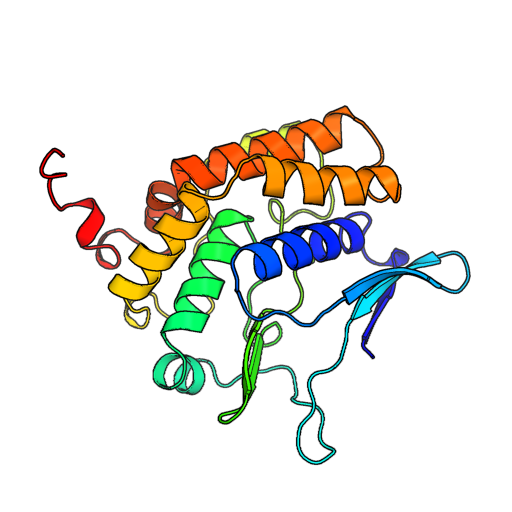 ARG A 1 169 ? -15.343 -5.113 12.505 1.00 95.00 169 ARG A CA 1
ATOM 1273 C C . ARG A 1 169 ? -14.594 -4.771 13.800 1.00 95.00 169 ARG A C 1
ATOM 1275 O O . ARG A 1 169 ? -13.970 -5.648 14.388 1.00 95.00 169 ARG A O 1
ATOM 1282 N N . ARG A 1 170 ? -14.681 -3.521 14.277 1.00 93.38 170 ARG A N 1
ATOM 1283 C CA . ARG A 1 170 ? -14.015 -3.017 15.494 1.00 93.38 170 ARG A CA 1
ATOM 1284 C C . ARG A 1 170 ? -12.484 -3.111 15.443 1.00 93.38 170 ARG A C 1
ATOM 1286 O O . ARG A 1 170 ? -11.843 -3.212 16.488 1.00 93.38 170 ARG A O 1
ATOM 1293 N N . LEU A 1 171 ? -11.904 -3.064 14.241 1.00 92.38 171 LEU A N 1
ATOM 1294 C CA . LEU A 1 171 ? -10.452 -2.961 14.051 1.00 92.38 171 LEU A CA 1
ATOM 1295 C C . LEU A 1 171 ? -9.961 -1.525 14.283 1.00 92.38 171 LEU A C 1
ATOM 1297 O O . LEU A 1 171 ? -8.833 -1.316 14.711 1.00 92.38 171 LEU A O 1
ATOM 1301 N N . ILE A 1 172 ? -10.834 -0.541 14.056 1.00 94.00 172 ILE A N 1
ATOM 1302 C CA . ILE A 1 172 ? -10.593 0.877 14.338 1.00 94.00 172 ILE A CA 1
ATOM 1303 C C . ILE A 1 172 ? -11.364 1.258 15.603 1.00 94.00 172 ILE A C 1
ATOM 1305 O O . ILE A 1 172 ? -12.568 1.003 15.691 1.00 94.00 172 ILE A O 1
ATOM 1309 N N . ALA A 1 173 ? -10.690 1.874 16.577 1.00 91.81 173 ALA A N 1
ATOM 1310 C CA . ALA A 1 173 ? -11.271 2.120 17.897 1.00 91.81 173 ALA A CA 1
ATOM 1311 C C . ALA A 1 173 ? -12.230 3.320 17.932 1.00 91.81 173 ALA A C 1
ATOM 1313 O O . ALA A 1 173 ? -13.188 3.311 18.705 1.00 91.81 173 ALA A O 1
ATOM 1314 N N . THR A 1 174 ? -11.995 4.354 17.117 1.00 94.69 174 THR A N 1
ATOM 1315 C CA . THR A 1 174 ? -12.787 5.596 17.156 1.00 94.69 174 THR A CA 1
ATOM 1316 C C . THR A 1 174 ? -13.176 6.109 15.769 1.00 94.69 174 THR A C 1
ATOM 1318 O O . THR A 1 174 ? -12.505 5.841 14.773 1.00 94.69 174 THR A O 1
ATOM 1321 N N . ALA A 1 175 ? -14.251 6.903 15.704 1.00 96.44 175 ALA A N 1
ATOM 1322 C CA . ALA A 1 175 ? -14.660 7.584 14.474 1.00 96.44 175 ALA A CA 1
ATOM 1323 C C . ALA A 1 175 ? -13.591 8.570 13.973 1.00 96.44 175 ALA A C 1
ATOM 1325 O O . ALA A 1 175 ? -13.335 8.619 12.779 1.00 96.44 175 ALA A O 1
ATOM 1326 N N . ALA A 1 176 ? -12.909 9.276 14.883 1.00 96.25 176 ALA A N 1
ATOM 1327 C CA . ALA A 1 176 ? -11.837 10.203 14.525 1.00 96.25 176 ALA A CA 1
ATOM 1328 C C . ALA A 1 176 ? -10.675 9.499 13.805 1.00 96.25 176 ALA A C 1
ATOM 1330 O O . ALA A 1 176 ? -10.174 10.006 12.809 1.00 96.25 176 ALA A O 1
ATOM 1331 N N . GLN A 1 177 ? -10.282 8.304 14.260 1.00 95.56 177 GLN A N 1
ATOM 1332 C CA . GLN A 1 177 ? -9.271 7.498 13.566 1.00 95.56 177 GLN A CA 1
ATOM 1333 C C . GLN A 1 177 ? -9.750 7.046 12.187 1.00 95.56 177 GLN A C 1
ATOM 1335 O O . GLN A 1 177 ? -9.010 7.144 11.216 1.00 95.56 177 GLN A O 1
ATOM 1340 N N . ARG A 1 178 ? -10.995 6.564 12.095 1.00 97.06 178 ARG A N 1
ATOM 1341 C CA . ARG A 1 178 ? -11.597 6.138 10.825 1.00 97.06 178 ARG A CA 1
ATOM 1342 C C . ARG A 1 178 ? -11.568 7.272 9.800 1.00 97.06 178 ARG A C 1
ATOM 1344 O O . ARG A 1 178 ? -11.142 7.057 8.670 1.00 97.06 178 ARG A O 1
ATOM 1351 N N . ASP A 1 179 ? -12.011 8.456 10.204 1.00 97.88 179 ASP A N 1
ATOM 1352 C CA . ASP A 1 179 ? -12.106 9.616 9.321 1.00 97.88 179 ASP A CA 1
ATOM 1353 C C . ASP A 1 179 ? -10.702 10.102 8.917 1.00 97.88 179 ASP A C 1
ATOM 1355 O O . ASP A 1 179 ? -10.453 10.321 7.734 1.00 97.88 179 ASP A O 1
ATOM 1359 N N . ALA A 1 180 ? -9.740 10.106 9.849 1.00 97.06 180 ALA A N 1
ATOM 1360 C CA . ALA A 1 180 ? -8.344 10.438 9.555 1.00 97.06 180 ALA A CA 1
ATOM 1361 C C . ALA A 1 180 ? -7.685 9.484 8.541 1.00 97.06 180 ALA A C 1
ATOM 1363 O O . ALA A 1 180 ? -6.936 9.936 7.679 1.00 97.06 180 ALA A O 1
ATOM 1364 N N . ILE A 1 181 ? -7.971 8.176 8.595 1.00 97.62 181 ILE A N 1
ATOM 1365 C CA . ILE A 1 181 ? -7.451 7.205 7.613 1.00 97.62 181 ILE A CA 1
ATOM 1366 C C . ILE A 1 181 ? -8.036 7.472 6.219 1.00 97.62 181 ILE A C 1
ATOM 1368 O O . ILE A 1 181 ? -7.313 7.417 5.223 1.00 97.62 181 ILE A O 1
ATOM 1372 N N . ILE A 1 182 ? -9.338 7.773 6.137 1.00 98.50 182 ILE A N 1
ATOM 1373 C CA . ILE A 1 182 ? -9.999 8.115 4.868 1.00 98.50 182 ILE A CA 1
ATOM 1374 C C . ILE A 1 182 ? -9.374 9.378 4.274 1.00 98.50 182 ILE A C 1
ATOM 1376 O O . ILE A 1 182 ? -9.029 9.386 3.087 1.00 98.50 182 ILE A O 1
ATOM 1380 N N . ASP A 1 183 ? -9.200 10.420 5.086 1.00 98.19 183 ASP A N 1
ATOM 1381 C CA . ASP A 1 183 ? -8.606 11.683 4.655 1.00 98.19 183 ASP A CA 1
ATOM 1382 C C . ASP A 1 183 ? -7.155 11.491 4.206 1.00 98.19 183 ASP A C 1
ATOM 1384 O O . ASP A 1 183 ? -6.796 11.923 3.109 1.00 98.19 183 ASP A O 1
ATOM 1388 N N . PHE A 1 184 ? -6.350 10.755 4.979 1.00 98.00 184 PHE A N 1
ATOM 1389 C CA . PHE A 1 184 ? -4.973 10.389 4.640 1.00 98.00 184 PHE A CA 1
ATOM 1390 C C . PHE A 1 184 ? -4.873 9.710 3.267 1.00 98.00 184 PHE A C 1
ATOM 1392 O O . PHE A 1 184 ? -4.168 10.200 2.379 1.00 98.00 184 PHE A O 1
ATOM 1399 N N . LEU A 1 185 ? -5.621 8.623 3.046 1.00 98.38 185 LEU A N 1
ATOM 1400 C CA . LEU A 1 185 ? -5.598 7.881 1.780 1.00 98.38 185 LEU A CA 1
ATOM 1401 C C . LEU A 1 185 ? -6.088 8.738 0.605 1.00 98.38 185 LEU A C 1
ATOM 1403 O O . LEU A 1 185 ? -5.533 8.664 -0.495 1.00 98.38 185 LEU A O 1
ATOM 1407 N N . SER A 1 186 ? -7.097 9.580 0.839 1.00 98.44 186 SER A N 1
ATOM 1408 C CA . SER A 1 186 ? -7.667 10.474 -0.175 1.00 98.44 186 SER A CA 1
ATOM 1409 C C . SER A 1 186 ? -6.704 11.597 -0.567 1.00 98.44 186 SER A C 1
ATOM 1411 O O . SER A 1 186 ? -6.561 11.921 -1.748 1.00 98.44 186 SER A 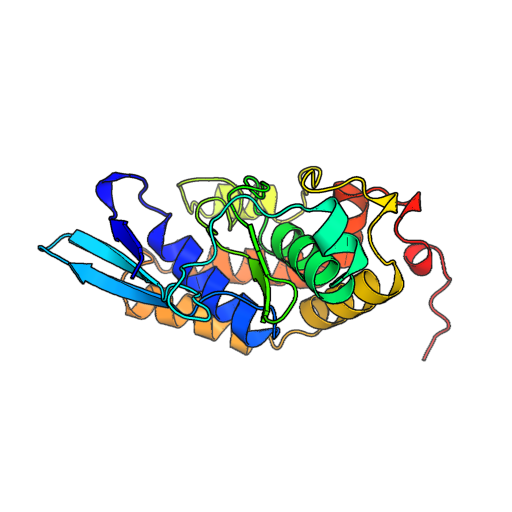O 1
ATOM 1413 N N . VAL A 1 187 ? -6.015 12.204 0.403 1.00 98.00 187 VAL A N 1
ATOM 1414 C CA . VAL A 1 187 ? -4.973 13.212 0.157 1.00 98.00 187 VAL A CA 1
ATOM 1415 C C . VAL A 1 187 ? -3.829 12.601 -0.645 1.00 98.00 187 VAL A C 1
ATOM 1417 O O . VAL A 1 187 ? -3.455 13.155 -1.682 1.00 98.00 187 VAL A O 1
ATOM 1420 N N . ARG A 1 188 ? -3.326 11.435 -0.230 1.00 98.25 188 ARG A N 1
ATOM 1421 C CA . ARG A 1 188 ? -2.216 10.765 -0.919 1.00 98.25 188 ARG A CA 1
ATOM 1422 C C . ARG A 1 188 ? -2.579 10.319 -2.329 1.00 98.25 188 ARG A C 1
ATOM 1424 O O . ARG A 1 188 ? -1.770 10.492 -3.232 1.00 98.25 188 ARG A O 1
ATOM 1431 N N . SER A 1 189 ? -3.802 9.834 -2.551 1.00 98.44 189 SER A N 1
ATOM 1432 C CA . SER A 1 189 ? -4.291 9.474 -3.891 1.00 98.44 189 SER A CA 1
ATOM 1433 C C . SER A 1 189 ? -4.252 10.673 -4.851 1.00 98.44 189 SER A C 1
ATOM 1435 O O . SER A 1 189 ? -3.705 10.576 -5.954 1.00 98.44 189 SER A O 1
ATOM 1437 N N . ARG A 1 190 ? -4.738 11.843 -4.410 1.00 97.94 190 ARG A N 1
ATOM 1438 C CA . ARG A 1 190 ? -4.692 13.086 -5.206 1.00 97.94 190 ARG A CA 1
ATOM 1439 C C . ARG A 1 190 ? -3.264 13.553 -5.491 1.00 97.94 190 ARG A C 1
ATOM 1441 O O . ARG A 1 190 ? -3.007 14.091 -6.565 1.00 97.94 190 ARG A O 1
ATOM 1448 N N . ASN A 1 191 ? -2.349 13.311 -4.555 1.00 97.62 191 ASN A N 1
ATOM 1449 C CA . ASN A 1 191 ? -0.959 13.766 -4.609 1.00 97.62 191 ASN A CA 1
ATOM 1450 C C . ASN A 1 191 ? 0.033 12.691 -5.085 1.00 97.62 191 ASN A C 1
ATOM 1452 O O . ASN A 1 191 ? 1.240 12.903 -4.995 1.00 97.62 191 ASN A O 1
ATOM 1456 N N . ILE A 1 192 ? -0.436 11.552 -5.605 1.00 98.12 192 ILE A N 1
ATOM 1457 C CA . ILE A 1 192 ? 0.414 10.371 -5.826 1.00 98.12 192 ILE A CA 1
ATOM 1458 C C . ILE A 1 192 ? 1.626 10.631 -6.735 1.00 98.12 192 ILE A C 1
ATOM 1460 O O . ILE A 1 192 ? 2.699 10.097 -6.489 1.00 98.12 192 ILE A O 1
ATOM 1464 N N . GLU A 1 193 ? 1.503 11.501 -7.740 1.00 96.75 193 GLU A N 1
ATOM 1465 C CA . GLU A 1 193 ? 2.629 11.886 -8.613 1.00 96.75 193 GLU A CA 1
ATOM 1466 C C . GLU A 1 193 ? 3.736 12.614 -7.854 1.00 96.75 193 GLU A C 1
ATOM 1468 O O . GLU A 1 193 ? 4.917 12.335 -8.048 1.00 96.75 193 GLU A O 1
ATOM 1473 N N . TYR A 1 194 ? 3.348 13.537 -6.973 1.00 96.38 194 TYR A N 1
ATOM 1474 C CA . TYR A 1 194 ? 4.288 14.269 -6.133 1.00 96.38 194 TYR A CA 1
ATOM 1475 C C . TYR A 1 194 ? 4.985 13.328 -5.144 1.00 96.38 194 TYR A C 1
ATOM 1477 O O . TYR A 1 194 ? 6.198 13.412 -4.964 1.00 96.38 194 TYR A O 1
ATOM 1485 N N . LEU A 1 195 ? 4.232 12.398 -4.551 1.00 97.44 195 LEU A N 1
ATOM 1486 C CA . LEU A 1 195 ? 4.772 11.419 -3.609 1.00 97.44 195 LEU A CA 1
ATOM 1487 C C . LEU A 1 195 ? 5.740 10.448 -4.294 1.00 97.44 195 LEU A C 1
ATOM 1489 O O . LEU A 1 195 ? 6.819 10.198 -3.766 1.00 97.44 195 LEU A O 1
ATOM 1493 N N . LEU A 1 196 ? 5.413 9.975 -5.502 1.00 97.44 196 LEU A N 1
ATOM 1494 C CA . LEU A 1 196 ? 6.323 9.160 -6.311 1.00 97.44 196 LEU A CA 1
ATOM 1495 C C . LEU A 1 196 ? 7.615 9.915 -6.618 1.00 97.44 196 LEU A C 1
ATOM 1497 O O . LEU A 1 196 ? 8.696 9.374 -6.414 1.00 97.44 196 LEU A O 1
ATOM 1501 N N . LYS A 1 197 ? 7.521 11.186 -7.025 1.00 95.75 197 LYS A N 1
ATOM 1502 C CA . LYS A 1 197 ? 8.701 12.024 -7.279 1.00 95.75 197 LYS A CA 1
ATOM 1503 C C . LYS A 1 197 ? 9.596 12.149 -6.047 1.00 95.75 197 LYS A C 1
ATOM 1505 O O . LYS A 1 197 ? 10.813 12.066 -6.178 1.00 95.75 197 LYS A O 1
ATOM 1510 N N . ALA A 1 198 ? 9.008 12.320 -4.866 1.00 95.50 198 ALA A N 1
ATOM 1511 C CA . ALA A 1 198 ? 9.754 12.352 -3.611 1.00 95.50 198 ALA A CA 1
ATOM 1512 C C . ALA A 1 198 ? 10.375 10.990 -3.241 1.00 95.50 198 ALA A C 1
ATOM 1514 O O . ALA A 1 198 ? 11.443 10.960 -2.640 1.00 95.50 198 ALA A O 1
ATOM 1515 N N . SER A 1 199 ? 9.725 9.880 -3.599 1.00 96.00 199 SER A N 1
ATOM 1516 C CA . SER A 1 199 ? 10.140 8.528 -3.207 1.00 96.00 199 SER A CA 1
ATOM 1517 C C . SER A 1 199 ? 11.210 7.913 -4.112 1.00 96.00 199 SER A C 1
ATOM 1519 O O . SER A 1 199 ? 12.143 7.289 -3.612 1.00 96.00 199 SER A O 1
ATOM 1521 N N . ILE A 1 200 ? 11.082 8.082 -5.432 1.00 95.75 200 ILE A N 1
ATOM 1522 C CA . ILE A 1 200 ? 11.939 7.410 -6.425 1.00 95.75 200 ILE A CA 1
ATOM 1523 C C . ILE A 1 200 ? 12.707 8.379 -7.335 1.00 95.75 200 ILE A C 1
ATOM 1525 O O . ILE A 1 200 ? 13.413 7.947 -8.241 1.00 95.75 200 ILE A O 1
ATOM 1529 N N . GLY A 1 201 ? 12.606 9.688 -7.087 1.00 91.56 201 GLY A N 1
ATOM 1530 C CA . GLY A 1 201 ? 13.314 10.729 -7.835 1.00 91.56 201 GLY A CA 1
ATOM 1531 C C . GLY A 1 201 ? 12.600 11.177 -9.115 1.00 91.56 201 GLY A C 1
ATOM 1532 O O . GLY A 1 201 ? 11.842 10.436 -9.737 1.00 91.56 201 GLY A O 1
ATOM 1533 N N . GLU A 1 202 ? 12.842 12.429 -9.515 1.00 87.50 202 GLU A N 1
ATOM 1534 C CA . GLU A 1 202 ? 12.214 13.049 -10.693 1.00 87.50 202 GLU A CA 1
ATOM 1535 C C . GLU A 1 202 ? 12.675 12.441 -12.017 1.00 87.50 202 GLU A C 1
ATOM 1537 O O . GLU A 1 202 ? 11.863 12.272 -12.926 1.00 87.50 202 GLU A O 1
ATOM 1542 N N . ASP A 1 203 ? 13.952 12.076 -12.108 1.00 84.12 203 ASP A N 1
ATOM 1543 C CA . ASP A 1 203 ? 14.559 11.558 -13.338 1.00 84.12 203 ASP A CA 1
ATOM 1544 C C . ASP A 1 203 ? 13.923 10.232 -13.791 1.00 84.12 203 ASP A C 1
ATOM 1546 O O . ASP A 1 203 ? 13.927 9.903 -14.977 1.00 84.12 203 ASP A O 1
ATOM 1550 N N . ASN A 1 204 ? 13.288 9.515 -12.861 1.00 81.94 204 ASN A N 1
ATOM 1551 C CA . ASN A 1 204 ? 12.582 8.259 -13.110 1.00 81.94 204 ASN A CA 1
ATOM 1552 C C . ASN A 1 204 ? 11.110 8.461 -13.521 1.00 81.94 204 ASN A C 1
ATOM 1554 O O . ASN A 1 204 ? 10.388 7.497 -13.779 1.00 81.94 204 ASN A O 1
ATOM 1558 N N . LEU A 1 205 ? 10.652 9.715 -13.606 1.00 84.81 205 LEU A N 1
ATOM 1559 C CA . LEU A 1 205 ? 9.265 10.090 -13.885 1.00 84.81 205 LEU A CA 1
ATOM 1560 C C . LEU A 1 205 ? 9.173 11.095 -15.050 1.00 84.81 205 LEU A C 1
ATOM 1562 O O . LEU A 1 205 ? 8.656 12.205 -14.874 1.00 84.81 205 LEU A O 1
ATOM 1566 N N . PRO A 1 206 ? 9.611 10.731 -16.272 1.00 81.62 206 PRO A N 1
ATOM 1567 C CA . PRO A 1 206 ? 9.746 11.670 -17.393 1.00 81.62 206 PRO A CA 1
ATOM 1568 C C . PRO A 1 206 ? 8.431 12.339 -17.826 1.00 81.62 206 PRO A C 1
ATOM 1570 O O . PRO A 1 206 ? 8.444 13.337 -18.533 1.00 81.62 206 PRO A O 1
ATOM 1573 N N . TRP A 1 207 ? 7.279 11.826 -17.395 1.00 82.44 207 TRP A N 1
ATOM 1574 C CA . TRP A 1 207 ? 5.967 12.373 -17.742 1.00 82.44 207 TRP A CA 1
ATOM 1575 C C . TRP A 1 207 ? 5.475 13.495 -16.845 1.00 82.44 207 TRP A C 1
ATOM 1577 O O . TRP A 1 207 ? 4.474 14.134 -17.160 1.00 82.44 207 TRP A O 1
ATOM 1587 N N . LEU A 1 208 ? 6.129 13.715 -15.707 1.00 80.06 208 LEU A N 1
ATOM 1588 C CA . LEU A 1 208 ? 5.777 14.818 -14.817 1.00 80.06 208 LEU A CA 1
ATOM 1589 C C . LEU A 1 208 ? 6.318 16.156 -15.316 1.00 80.06 208 LEU A C 1
ATOM 1591 O O . LEU A 1 208 ? 5.826 17.204 -14.902 1.00 80.06 208 LEU A O 1
ATOM 1595 N N . THR A 1 209 ? 7.299 16.121 -16.216 1.00 73.25 209 THR A N 1
ATOM 1596 C CA . THR A 1 209 ? 7.887 17.299 -16.857 1.00 73.25 209 THR A CA 1
ATOM 1597 C C . THR A 1 209 ? 7.253 17.603 -18.218 1.00 73.25 209 THR A C 1
ATOM 1599 O O . THR A 1 209 ? 7.429 18.705 -18.740 1.00 73.25 209 THR A O 1
ATOM 1602 N N . GLU A 1 210 ? 6.467 16.674 -18.779 1.00 64.31 210 GLU A N 1
ATOM 1603 C CA . GLU A 1 210 ? 5.695 16.908 -19.999 1.00 64.31 210 GLU A CA 1
ATOM 1604 C C . GLU A 1 210 ? 4.604 17.963 -19.723 1.00 64.31 210 GLU A C 1
ATOM 1606 O O . GLU A 1 210 ? 3.788 17.789 -18.810 1.00 64.31 210 GLU A O 1
ATOM 1611 N N . PRO A 1 211 ? 4.541 19.071 -20.490 1.00 53.41 211 PRO A N 1
ATOM 1612 C CA . PRO A 1 211 ? 3.442 20.013 -20.358 1.00 53.41 211 PRO A CA 1
ATOM 1613 C C . PRO A 1 211 ? 2.133 19.270 -20.623 1.00 53.41 211 PRO A C 1
ATOM 1615 O O . PRO A 1 211 ? 1.972 18.655 -21.678 1.00 53.41 211 PRO A O 1
ATOM 1618 N N . ARG A 1 212 ? 1.194 19.317 -19.665 1.00 51.41 212 ARG A N 1
ATOM 1619 C CA . ARG A 1 212 ? -0.152 18.758 -19.843 1.00 51.41 212 ARG A CA 1
ATOM 1620 C C . ARG A 1 212 ? -0.792 19.459 -21.040 1.00 51.41 212 ARG A C 1
ATOM 1622 O O . ARG A 1 212 ? -1.262 20.588 -20.917 1.00 51.41 212 ARG A O 1
ATOM 1629 N N . VAL A 1 213 ? -0.763 18.818 -22.205 1.00 46.94 213 VAL A N 1
ATOM 1630 C CA . VAL A 1 213 ? -1.455 19.310 -23.395 1.00 46.94 213 VAL A CA 1
ATOM 1631 C C . VAL A 1 213 ? -2.939 19.247 -23.059 1.00 46.94 213 VAL A C 1
ATOM 1633 O O . VAL A 1 213 ? -3.484 18.162 -22.870 1.00 46.94 213 VAL A O 1
ATOM 1636 N N . GLY A 1 214 ? -3.540 20.418 -22.847 1.00 51.09 214 GLY A N 1
ATOM 1637 C CA . GLY A 1 214 ? -4.900 20.551 -22.337 1.00 51.09 214 GLY A CA 1
ATOM 1638 C C . GLY A 1 214 ? -5.904 19.779 -23.189 1.00 51.09 214 GLY A C 1
ATOM 1639 O O . GLY A 1 214 ? -5.935 19.942 -24.408 1.00 51.09 214 GLY A O 1
ATOM 1640 N N . SER A 1 215 ? -6.700 18.948 -22.519 1.00 38.62 215 SER A N 1
ATOM 1641 C CA . SER A 1 215 ? -7.939 18.354 -23.027 1.00 38.62 215 SER A CA 1
ATOM 1642 C C . SER A 1 215 ? -9.132 19.196 -22.605 1.00 38.62 215 SER A C 1
ATOM 1644 O O . SER A 1 215 ? -9.197 19.477 -21.383 1.00 38.62 215 SER A O 1
#

Solvent-accessible surface area (backbone atoms only — not comparable to full-atom values): 11772 Å² total; per-residue (Å²): 111,50,75,50,60,46,95,82,38,82,26,30,55,44,27,34,51,37,49,48,50,52,34,52,74,72,69,43,56,51,63,60,63,52,75,50,75,53,97,90,35,50,27,31,38,31,55,68,60,66,58,98,90,40,71,63,57,62,56,29,62,54,72,61,41,39,73,78,36,35,57,50,51,20,37,50,52,47,48,32,61,43,42,34,39,74,64,68,43,47,65,32,24,36,54,40,99,89,84,42,58,29,51,45,79,39,44,30,21,70,58,52,39,62,62,78,44,45,70,57,34,59,69,45,36,84,58,50,68,70,62,75,70,58,66,50,88,70,50,44,51,69,37,36,51,52,40,42,49,50,51,45,68,49,59,67,65,58,56,46,49,38,48,49,50,38,38,76,70,61,57,43,91,45,69,65,38,47,52,34,53,44,50,27,49,52,48,17,25,72,39,33,68,61,36,45,33,61,20,51,40,58,88,56,39,73,70,78,76,50,77,81,77,84,128

Sequence (215 aa):
MLVKRDPDSACTIVNEFICARLAIGLGLPVPMGDAGMLDNVRAWVSAEIALDGGVIPPDADIERAAHAAPGDLAGICVFDVWVSNEDRTEENVLYHPTIGLWAIDHERALGGTLTLHPEHLEAVSHTSSPWTLIAPERLDANQLRGWASRVRNLDPRMIAAAVQEASARRLIATAAQRDAIIDFLSVRSRNIEYLLKASIGEDNLPWLTEPRVGS

Organism: NCBI:txid375541

Foldseek 3Di:
DDKDWCPVFLQQQVQQQLLLLVCVLLVAAAFDWDWDADPNTIMIDTDFDDDPPGTQAQQDPVLVLLVQPLLNVLLVLLSCLLQVQPDDESSQWGADNVPHIYGHRRRLGNQRDSDLDLVSLVVCLQEHAADVHDQLLSHDLVSNVVNLVSLLPPDLVSSLVSLVVCVVVVSDPDPSSSVSSSVSSNSSSNCSVVSSCNHNNDVSNVVVPPPPPDD

Secondary structure (DSSP, 8-state):
-EEEEGGG-TTHHHHHHHHHHHHHHHT-----EEEEEETTEEEEEEPPPEETTEEPPS---HHHHHHH-HHHHHHHHHHHHHHT-S---GGGEEEETTTEEEE---TTTTTS-S---HHHHHHHTT--PPP-SS-GGGS-HHHHHHHHHHHHT--HHHHHHHHHHHHHTT-S--HHHHHHHHHHHHHHHHTHHHHHHHHH-GGG-TTSSS-----

Radius of gyration: 16.96 Å; Cα contacts (8 Å, |Δi|>4): 358; chains: 1; bounding box: 34×50×45 Å

Mean predicted aligned error: 4.41 Å